Protein AF-A0A3C1DD83-F1 (afdb_monomer_lite)

Secondary structure (DSSP, 8-state):
-----------HHHHHHHHHHHHHHTGGGS-SEE--S--S--EEEEE-SS-EEEEES---TTHHHHHHHHHHHH--GGGS-SSSPPP----HHHHHHHHHT--PPPHHHHHHHHHS---HHHHHHHHHHHHHHHHHHHHHHHHHHHHSGGGGGHHHHHHHTT--S-HHHHHHS-GGG--HHHHHHHHHHHHHHHHHSS--HHHHHHHTSHHHHHHHHHHHH-

pLDDT: mean 86.24, std 13.56, range [36.47, 97.69]

Foldseek 3Di:
DDPPPCPDDDDPVLVVVLLVVCVVVPVLLDAQEQEDPDPPDDKDWDDSPPGIHIYDPFDAWQVQVNLCCCCPSVVPVVSHDPDPDTDHGDDLLSLLLSLLPQPFAELVRLVVLVVPPDDPVVNVVVVVVNVVSLVSSLSSLSSSCVSPVVLVVLQVVCVVVVHHLDLVRLLPDPLLPDASSSLSSSLVSQSVVVVVDVDDSSSVCRSNRSSVVSSNSSVVND

Radius of gyration: 20.43 Å; chains: 1; bounding box: 53×37×59 Å

Sequence (222 aa):
MEQGENQGILDKTQVDALMAFLRDLGTDDWFTYYDSPVLDGEQWSLFDGHGSHGGSNAYPKGFEKLLKYLADEFGCEEMRPETGETYDGPTETEGLAMLAFYNLPSAEGVGQGLEDGKTDGDHKKWLQAIRDAKRDFLHDVYAFAEAYPEYKCYGDILAQHGLELDIEEIVNQDISKADEKLVVASMIAIARSDRWCECDDFGRCVENGTFALWTKRLRELL

Structure (mmCIF, N/CA/C/O backbone):
data_AF-A0A3C1DD83-F1
#
_entry.id   AF-A0A3C1DD83-F1
#
loop_
_atom_site.group_PDB
_atom_site.id
_atom_site.type_symbol
_atom_site.label_atom_id
_atom_site.label_alt_id
_atom_site.label_comp_id
_atom_site.label_asym_id
_atom_site.label_entity_id
_atom_site.label_seq_id
_atom_site.pdbx_PDB_ins_code
_atom_site.Cartn_x
_atom_site.Cartn_y
_atom_site.Cartn_z
_atom_site.occupancy
_atom_site.B_iso_or_equiv
_atom_site.auth_seq_id
_atom_site.auth_comp_id
_atom_site.auth_asym_id
_atom_site.auth_atom_id
_atom_site.pdbx_PDB_model_num
ATOM 1 N N . MET A 1 1 ? -23.450 22.767 38.120 1.00 36.47 1 MET A N 1
ATOM 2 C CA . MET A 1 1 ? -23.555 21.352 37.722 1.00 36.47 1 MET A CA 1
A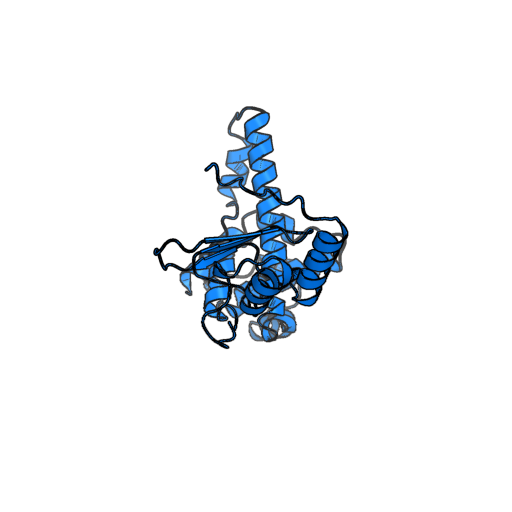TOM 3 C C . MET A 1 1 ? -22.413 21.120 36.764 1.00 36.47 1 MET A C 1
ATOM 5 O O . MET A 1 1 ? -22.535 21.441 35.593 1.00 36.47 1 MET A O 1
ATOM 9 N N . GLU A 1 2 ? -21.266 20.741 37.316 1.00 37.28 2 GLU A N 1
ATOM 10 C CA . GLU A 1 2 ? -20.095 20.343 36.540 1.00 37.28 2 GLU A CA 1
ATOM 11 C C . GLU A 1 2 ? -20.392 18.949 35.986 1.00 37.28 2 GLU A C 1
ATOM 13 O O . GLU A 1 2 ? -20.631 18.014 36.750 1.00 37.28 2 GLU A O 1
ATOM 18 N N . GLN A 1 3 ? -20.483 18.836 34.662 1.00 40.19 3 GLN A N 1
ATOM 19 C CA . GLN A 1 3 ? -20.426 17.544 33.993 1.00 40.19 3 GLN A CA 1
ATOM 20 C C . GLN A 1 3 ? -18.973 17.091 34.092 1.00 40.19 3 GLN A C 1
ATOM 22 O O . GLN A 1 3 ? -18.098 17.651 33.440 1.00 40.19 3 GLN A O 1
ATOM 27 N N . GLY A 1 4 ? -18.714 16.149 34.997 1.00 37.31 4 GLY A N 1
ATOM 28 C CA . GLY A 1 4 ? -17.434 15.466 35.053 1.00 37.31 4 GLY A CA 1
ATOM 29 C C . GLY A 1 4 ? -17.268 14.659 33.775 1.00 37.31 4 GLY A C 1
ATOM 30 O O . GLY A 1 4 ? -18.010 13.704 33.552 1.00 37.31 4 GLY A O 1
ATOM 31 N N . GLU A 1 5 ? -16.317 15.063 32.939 1.00 44.31 5 GLU A N 1
ATOM 32 C CA . GLU A 1 5 ? -15.768 14.214 31.891 1.00 44.31 5 GLU A CA 1
ATOM 33 C C . GLU A 1 5 ? -15.199 12.970 32.569 1.00 44.31 5 GLU A C 1
ATOM 35 O O . GLU A 1 5 ? -14.172 13.000 33.248 1.00 44.31 5 GLU A O 1
ATOM 40 N N . ASN A 1 6 ? -15.934 11.871 32.451 1.00 43.22 6 ASN A N 1
ATOM 41 C CA . ASN A 1 6 ? -15.501 10.574 32.921 1.00 43.22 6 ASN A CA 1
ATOM 42 C C . ASN A 1 6 ? -14.441 10.080 31.925 1.00 43.22 6 ASN A C 1
ATOM 44 O O . ASN A 1 6 ? -14.761 9.354 30.988 1.00 43.22 6 ASN A O 1
ATOM 48 N N . GLN A 1 7 ? -13.190 10.527 32.077 1.00 51.22 7 GLN A N 1
ATOM 49 C CA . GLN A 1 7 ? -12.044 9.923 31.394 1.00 51.22 7 GLN A CA 1
ATOM 50 C C . GLN A 1 7 ? -11.856 8.511 31.961 1.00 51.22 7 GLN A C 1
ATOM 52 O O . GLN A 1 7 ? -11.085 8.281 32.894 1.00 51.22 7 GLN A O 1
ATOM 57 N N . GLY A 1 8 ? -12.654 7.576 31.447 1.00 57.78 8 GLY A N 1
ATOM 58 C CA . GLY A 1 8 ? -12.589 6.167 31.787 1.00 57.78 8 GLY A CA 1
ATOM 59 C C . GLY A 1 8 ? -11.244 5.612 31.347 1.00 57.78 8 GLY A C 1
ATOM 60 O O . GLY A 1 8 ? -10.953 5.531 30.158 1.00 57.78 8 GLY A O 1
ATOM 61 N N . ILE A 1 9 ? -10.407 5.246 32.313 1.00 66.69 9 ILE A N 1
ATOM 62 C CA . ILE A 1 9 ? -9.214 4.448 32.050 1.00 66.69 9 ILE A CA 1
ATOM 63 C C . ILE A 1 9 ? -9.716 3.090 31.555 1.00 66.69 9 ILE A C 1
ATOM 65 O O . ILE A 1 9 ? -10.345 2.365 32.326 1.00 66.69 9 ILE A O 1
ATOM 69 N N . LEU A 1 10 ? -9.466 2.770 30.282 1.00 74.06 10 LEU A N 1
ATOM 70 C CA . LEU A 1 10 ? -9.750 1.445 29.733 1.00 74.06 10 LEU A CA 1
ATOM 71 C C . LEU A 1 10 ? -9.012 0.396 30.556 1.00 74.06 10 LEU A C 1
ATOM 73 O O . LEU A 1 10 ? -7.809 0.527 30.810 1.00 74.06 10 LEU A O 1
ATOM 77 N N . ASP A 1 11 ? -9.727 -0.638 30.989 1.00 83.88 11 ASP A N 1
ATOM 78 C CA . ASP A 1 11 ? -9.066 -1.739 31.669 1.00 83.88 11 ASP A CA 1
ATOM 79 C C . ASP A 1 11 ? -8.266 -2.585 30.664 1.00 83.88 11 ASP A C 1
ATOM 81 O O . ASP A 1 11 ? -8.520 -2.594 29.456 1.00 83.88 11 ASP A O 1
ATOM 85 N N . LYS A 1 12 ? -7.252 -3.298 31.164 1.00 87.69 12 LYS A N 1
ATOM 86 C CA . LYS A 1 12 ? -6.367 -4.108 30.319 1.00 87.69 12 LYS A CA 1
ATOM 87 C C . LYS A 1 12 ? -7.137 -5.141 29.483 1.00 87.69 12 LYS A C 1
ATOM 89 O O . LYS A 1 12 ? -6.745 -5.415 28.356 1.00 87.69 12 LYS A O 1
ATOM 94 N N . THR A 1 13 ? -8.220 -5.696 30.018 1.00 91.06 13 THR A N 1
ATOM 95 C CA . THR A 1 13 ? -9.031 -6.710 29.334 1.00 91.06 13 THR A CA 1
ATOM 96 C C . THR A 1 13 ? -9.724 -6.113 28.116 1.00 91.06 13 THR A C 1
ATOM 98 O O . THR A 1 13 ? -9.749 -6.745 27.065 1.00 91.06 13 THR A O 1
ATOM 101 N N . GLN A 1 14 ? -10.243 -4.888 28.233 1.00 89.25 14 GLN A N 1
ATOM 102 C CA . GLN A 1 14 ? -10.866 -4.170 27.118 1.00 89.25 14 GLN A CA 1
ATOM 103 C C . GLN A 1 14 ? -9.852 -3.837 26.019 1.00 89.25 14 GLN A C 1
ATOM 105 O O . GLN A 1 14 ? -10.147 -4.014 24.840 1.00 89.25 14 GLN A O 1
ATOM 110 N N . VAL A 1 15 ? -8.640 -3.414 26.392 1.00 90.06 15 VAL A N 1
ATOM 111 C CA . VAL A 1 15 ? -7.559 -3.168 25.422 1.00 90.06 15 VAL A CA 1
ATOM 112 C C . VAL A 1 15 ? -7.140 -4.466 24.729 1.00 90.06 15 VAL A C 1
ATOM 114 O O . VAL A 1 15 ? -7.033 -4.496 23.506 1.00 90.06 15 VAL A O 1
ATOM 117 N N . ASP A 1 16 ? -6.954 -5.554 25.479 1.00 93.12 16 ASP A N 1
ATOM 118 C CA . ASP A 1 16 ? -6.587 -6.859 24.918 1.00 93.12 16 ASP A CA 1
ATOM 119 C C . ASP A 1 16 ? -7.678 -7.387 23.961 1.00 93.12 16 ASP A C 1
ATOM 121 O O . ASP A 1 16 ? -7.357 -7.962 22.916 1.00 93.12 16 ASP A O 1
ATOM 125 N N . ALA A 1 17 ? -8.957 -7.156 24.282 1.00 95.19 17 ALA A N 1
ATOM 126 C CA . ALA A 1 17 ? -10.095 -7.510 23.434 1.00 95.19 17 ALA A CA 1
ATOM 127 C C . ALA A 1 17 ? -10.139 -6.684 22.140 1.00 95.19 17 ALA A C 1
ATOM 129 O O . ALA A 1 17 ? -10.301 -7.266 21.068 1.00 95.19 17 ALA A O 1
ATOM 130 N N . LEU A 1 18 ? -9.913 -5.367 22.217 1.00 94.75 18 LEU A N 1
ATOM 131 C CA . LEU A 1 18 ? -9.802 -4.511 21.034 1.00 94.75 18 LEU A CA 1
ATOM 132 C C . LEU A 1 18 ? -8.653 -4.970 20.135 1.00 94.75 18 LEU A C 1
ATOM 134 O O . LEU A 1 18 ? -8.853 -5.169 18.944 1.00 94.75 18 LEU A O 1
ATOM 138 N N . MET A 1 19 ? -7.469 -5.217 20.696 1.00 95.00 19 MET A N 1
ATOM 139 C CA . MET A 1 19 ? -6.318 -5.673 19.910 1.00 95.00 19 MET A CA 1
ATOM 140 C C . MET A 1 19 ? -6.554 -7.050 19.275 1.00 95.00 19 MET A C 1
ATOM 142 O O . MET A 1 19 ? -6.056 -7.322 18.187 1.00 95.00 19 MET A O 1
ATOM 146 N N . ALA A 1 20 ? -7.307 -7.939 19.930 1.00 95.50 20 ALA A N 1
ATOM 147 C CA . ALA A 1 20 ? -7.734 -9.198 19.319 1.00 95.50 20 ALA A CA 1
ATOM 148 C C . ALA A 1 20 ? -8.713 -8.972 18.164 1.00 95.50 20 ALA A C 1
ATOM 150 O O . ALA A 1 20 ? -8.533 -9.560 17.102 1.00 95.50 20 ALA A O 1
ATOM 151 N N . PHE A 1 21 ? -9.683 -8.079 18.348 1.00 96.75 21 PHE A N 1
ATOM 152 C CA . PHE A 1 21 ? -10.628 -7.710 17.303 1.00 96.75 21 PHE A CA 1
ATOM 153 C C . PHE A 1 21 ? -9.930 -7.107 16.073 1.00 96.75 21 PHE A C 1
ATOM 155 O O . PHE A 1 21 ? -10.254 -7.492 14.955 1.00 96.75 21 PHE A O 1
ATOM 162 N N . LEU A 1 22 ? -8.949 -6.216 16.259 1.00 95.75 22 LEU A N 1
ATOM 163 C CA . LEU A 1 22 ? -8.183 -5.619 15.154 1.00 95.75 22 LEU A CA 1
ATOM 164 C C . LEU A 1 22 ? -7.408 -6.678 14.354 1.00 95.75 22 LEU A C 1
ATOM 166 O O . LEU A 1 22 ? -7.482 -6.699 13.127 1.00 95.75 22 LEU A O 1
ATOM 170 N N . ARG A 1 23 ? -6.761 -7.629 15.040 1.00 94.44 23 ARG A N 1
ATOM 171 C CA . ARG A 1 23 ? -6.105 -8.766 14.373 1.00 94.44 23 ARG A CA 1
ATOM 172 C C . ARG A 1 23 ? -7.090 -9.628 13.586 1.00 94.44 23 ARG A C 1
ATOM 174 O O . ARG A 1 23 ? -6.808 -9.979 12.447 1.00 94.44 23 ARG A O 1
ATOM 181 N N . ASP A 1 24 ? -8.249 -9.941 14.162 1.00 95.12 24 ASP A N 1
ATOM 182 C CA . ASP A 1 24 ? -9.287 -10.733 13.486 1.00 95.12 24 ASP A CA 1
ATOM 183 C C . ASP A 1 24 ? -9.920 -9.978 12.302 1.00 95.12 24 ASP A C 1
ATOM 185 O O . ASP A 1 24 ? -10.405 -10.598 11.351 1.00 95.12 24 ASP A O 1
ATOM 189 N N . LEU A 1 25 ? -9.907 -8.642 12.344 1.00 94.12 25 LEU A N 1
ATOM 190 C CA . LEU A 1 25 ? -10.324 -7.774 11.244 1.00 94.12 25 LEU A CA 1
ATOM 191 C C . LEU A 1 25 ? -9.284 -7.717 10.111 1.00 94.12 25 LEU A C 1
ATOM 193 O O . LEU A 1 25 ? -9.642 -7.345 8.994 1.00 94.12 25 LEU A O 1
ATOM 197 N N . GLY A 1 26 ? -8.037 -8.114 10.380 1.00 93.31 26 GLY A N 1
ATOM 198 C CA . GLY A 1 26 ? -6.938 -8.095 9.417 1.00 93.31 26 GLY A CA 1
ATOM 199 C C . GLY A 1 26 ? -6.336 -6.705 9.216 1.00 93.31 26 GLY A C 1
ATOM 200 O O . GLY A 1 26 ? -6.028 -6.346 8.083 1.00 93.31 26 GLY A O 1
ATOM 201 N N . THR A 1 27 ? -6.187 -5.906 10.282 1.00 92.94 27 THR A N 1
ATOM 202 C CA . THR A 1 27 ? -5.549 -4.576 10.183 1.00 92.94 27 THR A CA 1
ATOM 203 C C . THR A 1 27 ? -4.103 -4.634 9.697 1.00 92.94 27 THR A C 1
ATOM 205 O O . THR A 1 27 ? -3.661 -3.712 9.021 1.00 92.94 27 THR A O 1
ATOM 208 N N . ASP A 1 28 ? -3.411 -5.754 9.927 1.00 89.69 28 ASP A N 1
ATOM 209 C CA . ASP A 1 28 ? -2.069 -6.005 9.390 1.00 89.69 28 ASP A CA 1
ATOM 210 C C . ASP A 1 28 ? -2.023 -5.950 7.846 1.00 89.69 28 ASP A C 1
ATOM 212 O O . ASP A 1 28 ? -0.973 -5.675 7.277 1.00 89.69 28 ASP A O 1
ATOM 216 N N . ASP A 1 29 ? -3.144 -6.178 7.154 1.00 91.69 29 ASP A N 1
ATOM 217 C CA . ASP A 1 29 ? -3.228 -6.104 5.688 1.00 91.69 29 ASP A CA 1
ATOM 218 C C . ASP A 1 29 ? -3.745 -4.738 5.197 1.00 91.69 29 ASP A C 1
ATOM 220 O O . ASP A 1 29 ? -4.011 -4.552 4.007 1.00 91.69 29 ASP A O 1
ATOM 224 N N . TRP A 1 30 ? -3.934 -3.765 6.092 1.00 94.81 30 TRP A N 1
ATOM 225 C CA . TRP A 1 30 ? -4.334 -2.414 5.712 1.00 94.81 30 TRP A CA 1
ATOM 226 C C . TRP A 1 30 ? -3.129 -1.607 5.236 1.00 94.81 30 TRP A C 1
ATOM 228 O O . TRP A 1 30 ? -2.047 -1.691 5.816 1.00 94.81 30 TRP A O 1
ATOM 238 N N . PHE A 1 31 ? -3.349 -0.739 4.244 1.00 93.81 31 PHE A N 1
ATOM 239 C CA . PHE A 1 31 ? -2.397 0.318 3.916 1.00 93.81 31 PHE A CA 1
ATOM 240 C C . PHE A 1 31 ? -2.095 1.193 5.139 1.00 93.81 31 PHE A C 1
ATOM 242 O O . PHE A 1 31 ? -2.931 1.393 6.028 1.00 93.81 31 PHE A O 1
ATOM 249 N N . THR A 1 32 ? -0.897 1.755 5.159 1.00 93.06 32 THR A N 1
ATOM 250 C CA . THR A 1 32 ? -0.450 2.715 6.167 1.00 93.06 32 THR A CA 1
ATOM 251 C C . THR A 1 32 ? -1.234 4.022 6.037 1.00 93.06 32 THR A C 1
ATOM 253 O O . THR A 1 32 ? -1.638 4.616 7.039 1.00 93.06 32 THR A O 1
ATOM 256 N N . TYR A 1 33 ? -1.500 4.466 4.802 1.00 90.00 33 TYR A N 1
ATOM 257 C CA . TYR A 1 33 ? -2.267 5.682 4.542 1.00 90.00 33 TYR A CA 1
ATOM 258 C C . TYR A 1 33 ? -3.265 5.528 3.390 1.00 90.00 33 TYR A C 1
ATOM 260 O O . TYR A 1 33 ? -2.898 5.153 2.279 1.00 90.00 33 TYR A O 1
ATOM 268 N N . TYR A 1 34 ? -4.521 5.878 3.661 1.00 88.75 34 TYR A N 1
ATOM 269 C CA . TYR A 1 34 ? -5.627 5.900 2.710 1.00 88.75 34 TYR A CA 1
ATOM 270 C C . TYR A 1 34 ? -5.943 7.349 2.319 1.00 88.75 34 TYR A C 1
ATOM 272 O O . TYR A 1 34 ? -6.613 8.067 3.063 1.00 88.75 34 TYR A O 1
ATOM 280 N N . ASP A 1 35 ? -5.461 7.791 1.159 1.00 79.81 35 ASP A N 1
ATOM 281 C CA . ASP A 1 35 ? -5.736 9.139 0.650 1.00 79.81 35 ASP A CA 1
ATOM 282 C C . ASP A 1 35 ? -6.934 9.152 -0.309 1.00 79.81 35 ASP A C 1
ATOM 284 O O . ASP A 1 35 ? -7.069 8.269 -1.158 1.00 79.81 35 ASP A O 1
ATOM 288 N N . SER A 1 36 ? -7.775 10.181 -0.207 1.00 76.31 36 SER A N 1
ATOM 289 C CA . SER A 1 36 ? -8.854 10.475 -1.152 1.00 76.31 36 SER A CA 1
ATOM 290 C C . SER A 1 36 ? -8.892 11.981 -1.414 1.00 76.31 36 SER A C 1
ATOM 292 O O . SER A 1 36 ? -8.823 12.771 -0.470 1.00 76.31 36 SER A O 1
ATOM 294 N N . PRO A 1 37 ? -9.060 12.428 -2.675 1.00 68.25 37 PRO A N 1
ATOM 295 C CA . PRO A 1 37 ? -9.050 13.849 -3.029 1.00 68.25 37 PRO A CA 1
ATOM 296 C C . PRO A 1 37 ? -10.260 14.637 -2.490 1.00 68.25 37 PRO A C 1
ATOM 298 O O . PRO A 1 37 ? -10.387 15.834 -2.762 1.00 68.25 37 PRO A O 1
ATOM 301 N N . VAL A 1 38 ? -11.175 13.992 -1.764 1.00 71.38 38 VAL A N 1
ATOM 302 C CA . VAL A 1 38 ? -12.336 14.637 -1.146 1.00 71.38 38 VAL A CA 1
ATOM 303 C C . VAL A 1 38 ? -11.877 15.441 0.077 1.00 71.38 38 VAL A C 1
ATOM 305 O O . VAL A 1 38 ? -11.323 14.899 1.027 1.00 71.38 38 VAL A O 1
ATOM 308 N N . LEU A 1 39 ? -12.105 16.758 0.046 1.00 62.28 39 LEU A N 1
ATOM 309 C CA . LEU A 1 39 ? -11.659 17.722 1.063 1.00 62.28 39 LEU A CA 1
ATOM 310 C C . LEU A 1 39 ? -12.811 18.182 1.974 1.00 62.28 39 LEU A C 1
ATOM 312 O O . LEU A 1 39 ? -13.063 19.382 2.092 1.00 62.28 39 LEU A O 1
ATOM 316 N N . ASP A 1 40 ? -13.543 17.256 2.590 1.00 68.00 40 ASP A N 1
ATOM 317 C CA . ASP A 1 40 ? -14.580 17.595 3.586 1.00 68.00 40 ASP A CA 1
ATOM 318 C C . ASP A 1 40 ? -14.096 17.471 5.047 1.00 68.00 40 ASP A C 1
ATOM 320 O O . ASP A 1 40 ? -14.733 18.015 5.949 1.00 68.00 40 ASP A O 1
ATOM 324 N N . GLY A 1 41 ? -12.916 16.876 5.263 1.00 62.88 41 GLY A N 1
ATOM 325 C CA . GLY A 1 41 ? -12.217 16.856 6.545 1.00 62.88 41 GLY A CA 1
ATOM 326 C C . GLY A 1 41 ? -12.439 15.614 7.410 1.00 62.88 41 GLY A C 1
ATOM 327 O O . GLY A 1 41 ? -11.963 15.631 8.548 1.00 62.88 41 GLY A O 1
ATOM 328 N N . GLU A 1 42 ? -13.103 14.554 6.931 1.00 69.81 42 GLU A N 1
ATOM 329 C CA . GLU A 1 42 ? -13.171 13.303 7.697 1.00 69.81 42 GLU A CA 1
ATOM 330 C C . GLU A 1 42 ? -11.812 12.591 7.686 1.00 69.81 42 GLU A C 1
ATOM 332 O O . GLU A 1 42 ? -11.321 12.118 6.659 1.00 69.81 42 GLU A O 1
ATOM 337 N N . GLN A 1 43 ? -11.177 12.560 8.858 1.00 86.00 43 GLN A N 1
ATOM 338 C CA . GLN A 1 43 ? -9.862 11.970 9.064 1.00 86.00 43 GLN A CA 1
ATOM 339 C C . GLN A 1 43 ? -9.921 10.933 10.171 1.00 86.00 43 GLN A C 1
ATOM 341 O O . GLN A 1 43 ? -10.533 11.152 11.218 1.00 86.00 43 GLN A O 1
ATOM 346 N N . TRP A 1 44 ? -9.218 9.827 9.964 1.00 90.81 44 TRP A N 1
ATOM 347 C CA . TRP A 1 44 ? -9.081 8.781 10.964 1.00 90.81 44 TRP A CA 1
ATOM 348 C C . TRP A 1 44 ? -7.618 8.382 11.125 1.00 90.81 44 TRP A C 1
ATOM 350 O O . TRP A 1 44 ? -6.804 8.490 10.207 1.00 90.81 44 TRP A O 1
ATOM 360 N N . SER A 1 45 ? -7.284 7.927 12.328 1.00 92.44 45 SER A N 1
ATOM 361 C CA . SER A 1 45 ? -6.027 7.241 12.596 1.00 92.44 45 SER A CA 1
ATOM 362 C C . SER A 1 45 ? -6.255 6.130 13.609 1.00 92.44 45 SER A C 1
ATOM 364 O O . SER A 1 45 ? -7.087 6.254 14.509 1.00 92.44 45 SER A O 1
ATOM 366 N N . LEU A 1 46 ? -5.532 5.032 13.438 1.00 94.06 46 LEU A N 1
ATOM 367 C CA . LEU A 1 46 ? -5.609 3.843 14.269 1.00 94.06 46 LEU A CA 1
ATOM 368 C C . LEU A 1 46 ? -4.200 3.305 14.490 1.00 94.06 46 LEU A C 1
ATOM 370 O O . LEU A 1 46 ? -3.434 3.179 13.542 1.00 94.06 46 LEU A O 1
ATOM 374 N N . PHE A 1 47 ? -3.876 2.950 15.729 1.00 92.12 47 PHE A N 1
ATOM 375 C CA . PHE A 1 47 ? -2.691 2.157 16.040 1.00 92.12 47 PHE A CA 1
ATOM 376 C C . PHE A 1 47 ? -3.143 0.784 16.527 1.00 92.12 47 PHE A C 1
ATOM 378 O O . PHE A 1 47 ? -3.866 0.698 17.522 1.00 92.12 47 PHE A O 1
ATOM 385 N N . ASP A 1 48 ? -2.728 -0.276 15.841 1.00 89.75 48 ASP A N 1
ATOM 386 C CA . ASP A 1 48 ? -3.192 -1.647 16.098 1.00 89.75 48 ASP A CA 1
ATOM 387 C C . ASP A 1 48 ? -2.228 -2.482 16.959 1.00 89.75 48 ASP A C 1
ATOM 389 O O . ASP A 1 48 ? -2.447 -3.668 17.206 1.00 89.75 48 ASP A O 1
ATOM 393 N N . GLY A 1 49 ? -1.159 -1.852 17.453 1.00 87.12 49 GLY A N 1
ATOM 394 C CA . GLY A 1 49 ? -0.094 -2.506 18.214 1.00 87.12 49 GLY A CA 1
ATOM 395 C C . GLY A 1 49 ? 1.149 -2.824 17.384 1.00 87.12 49 GLY A C 1
ATOM 396 O O . GLY A 1 49 ? 2.232 -2.949 17.967 1.00 87.12 49 GLY A O 1
ATOM 397 N N . HIS A 1 50 ? 1.023 -2.899 16.059 1.00 85.44 50 HIS A N 1
ATOM 398 C CA . HIS A 1 50 ? 2.114 -3.180 15.127 1.00 85.44 50 HIS A CA 1
ATOM 399 C C . HIS A 1 50 ? 2.431 -1.972 14.246 1.00 85.44 50 HIS A C 1
ATOM 401 O O . HIS A 1 50 ? 3.604 -1.612 14.105 1.00 85.44 50 HIS A O 1
ATOM 407 N N . GLY A 1 51 ? 1.398 -1.324 13.715 1.00 85.81 51 GLY A N 1
ATOM 408 C CA . GLY A 1 51 ? 1.493 -0.204 12.793 1.00 85.81 51 GLY A CA 1
ATOM 409 C C . GLY A 1 51 ? 0.499 0.907 13.108 1.00 85.81 51 GLY A C 1
ATOM 410 O O . GLY A 1 51 ? -0.439 0.756 13.894 1.00 85.81 51 GLY A O 1
ATOM 411 N N . SER A 1 52 ? 0.749 2.061 12.497 1.00 91.50 52 SER A N 1
ATOM 412 C CA . SER A 1 52 ? -0.210 3.158 12.456 1.00 91.50 52 SER A CA 1
ATOM 413 C C . SER A 1 52 ? -0.848 3.184 11.080 1.00 91.50 52 SER A C 1
ATOM 415 O O . SER A 1 52 ? -0.143 3.221 10.077 1.00 91.50 52 SER A O 1
ATOM 417 N N . HIS A 1 53 ? -2.168 3.241 11.056 1.00 93.62 53 HIS A N 1
ATOM 418 C CA . HIS A 1 53 ? -2.970 3.424 9.861 1.00 93.62 53 HIS A CA 1
ATOM 419 C C . HIS A 1 53 ? -3.692 4.756 9.960 1.00 93.62 53 HIS A C 1
ATOM 421 O O . HIS A 1 53 ? -4.027 5.222 11.054 1.00 93.62 53 HIS A O 1
ATOM 427 N N . GLY A 1 54 ? -3.973 5.368 8.825 1.00 92.00 54 GLY A N 1
ATOM 428 C CA . GLY A 1 54 ? -4.847 6.522 8.795 1.00 92.00 54 GLY A CA 1
ATOM 429 C C . GLY A 1 54 ? -5.363 6.798 7.408 1.00 92.00 54 GLY A C 1
ATOM 430 O O . GLY A 1 54 ? -4.941 6.181 6.433 1.00 92.00 54 GLY A O 1
ATOM 431 N N . GLY A 1 55 ? -6.271 7.751 7.320 1.00 89.50 55 GLY A N 1
ATOM 432 C CA . GLY A 1 55 ? -6.804 8.147 6.037 1.00 89.50 55 GLY A CA 1
ATOM 433 C C . GLY A 1 55 ? -7.634 9.407 6.095 1.00 89.50 55 GLY A C 1
ATOM 434 O O . GLY A 1 55 ? -7.945 9.932 7.167 1.00 89.50 55 GLY A O 1
ATOM 435 N N . SER A 1 56 ? -7.963 9.883 4.904 1.00 86.25 56 SER A N 1
ATOM 436 C CA . SER A 1 56 ? -8.827 11.029 4.659 1.00 86.25 56 SER A CA 1
ATOM 437 C C . SER A 1 56 ? -9.880 10.594 3.652 1.00 86.25 56 SER A C 1
ATOM 439 O O . SER A 1 56 ? -9.533 10.384 2.496 1.00 86.25 56 SER A O 1
ATOM 441 N N . ASN A 1 57 ? -11.135 10.409 4.073 1.00 81.88 57 ASN A N 1
ATOM 442 C CA . ASN A 1 57 ? -12.257 9.976 3.213 1.00 81.88 57 ASN A CA 1
ATOM 443 C C . ASN A 1 57 ? -12.078 8.670 2.426 1.00 81.88 57 ASN A C 1
ATOM 445 O O . ASN A 1 57 ? -12.849 8.370 1.514 1.00 81.88 57 ASN A O 1
ATOM 449 N N . ALA A 1 58 ? -11.060 7.893 2.764 1.00 87.69 58 ALA A N 1
ATOM 450 C CA . ALA A 1 58 ? -10.862 6.548 2.276 1.00 87.69 58 ALA A CA 1
ATOM 451 C C . ALA A 1 58 ? -10.603 5.651 3.478 1.00 87.69 58 ALA A C 1
ATOM 453 O O . ALA A 1 58 ? -9.882 6.009 4.416 1.00 87.69 58 ALA A O 1
ATOM 454 N N . TYR A 1 59 ? -11.223 4.483 3.438 1.00 90.69 59 TYR A N 1
ATOM 455 C CA . TYR A 1 59 ? -11.201 3.518 4.523 1.00 90.69 59 TYR A CA 1
ATOM 456 C C . TYR A 1 59 ? -10.661 2.182 4.007 1.00 90.69 59 TYR A C 1
ATOM 458 O O . TYR A 1 59 ? -10.593 1.953 2.798 1.00 90.69 59 TYR A O 1
ATOM 466 N N . PRO A 1 60 ? -10.232 1.285 4.894 1.00 92.62 60 PRO A N 1
ATOM 467 C CA . PRO A 1 60 ? -9.958 -0.101 4.558 1.00 92.62 60 PRO A CA 1
ATOM 468 C C . PRO A 1 60 ? -11.254 -0.893 4.404 1.00 92.62 60 PRO A C 1
ATOM 470 O O . PRO A 1 60 ? -12.298 -0.553 4.963 1.00 92.62 60 PRO A O 1
ATOM 473 N N . LYS A 1 61 ? -11.173 -2.027 3.712 1.00 91.38 61 LYS A N 1
ATOM 474 C CA . LYS A 1 61 ? -12.280 -2.981 3.661 1.00 91.38 61 LYS A CA 1
ATOM 475 C C . LYS A 1 61 ? -12.682 -3.425 5.069 1.00 91.38 61 LYS A C 1
ATOM 477 O O . LYS A 1 61 ? -11.838 -3.855 5.852 1.00 91.38 61 LYS A O 1
ATOM 482 N N . GLY A 1 62 ? -13.978 -3.394 5.372 1.00 91.62 62 GLY A N 1
ATOM 483 C CA . GLY A 1 62 ? -14.497 -3.827 6.670 1.00 91.62 62 GLY A CA 1
ATOM 484 C C . GLY A 1 62 ? -14.372 -2.797 7.797 1.00 91.62 62 GLY A C 1
ATOM 485 O O . GLY A 1 62 ? -14.638 -3.149 8.950 1.00 91.62 62 GLY A O 1
ATOM 486 N N . PHE A 1 63 ? -13.984 -1.550 7.505 1.00 93.19 63 PHE A N 1
ATOM 487 C CA . PHE A 1 63 ? -13.866 -0.479 8.502 1.00 93.19 63 PHE A CA 1
ATOM 488 C C . PHE A 1 63 ? -15.163 -0.255 9.293 1.00 93.19 63 PHE A C 1
ATOM 490 O O . PHE A 1 63 ? -15.124 0.011 10.495 1.00 93.19 63 PHE A O 1
ATOM 497 N N . GLU A 1 64 ? -16.327 -0.473 8.674 1.00 92.94 64 GLU A N 1
ATOM 498 C CA . GLU A 1 64 ? -17.631 -0.371 9.333 1.00 92.94 64 GLU A CA 1
ATOM 499 C C . GLU A 1 64 ? -17.765 -1.318 10.536 1.00 92.94 64 GLU A C 1
ATOM 501 O O . GLU A 1 64 ? -18.461 -1.014 11.508 1.00 92.94 64 GLU A O 1
ATOM 506 N N . LYS A 1 65 ? -17.071 -2.464 10.510 1.00 94.56 65 LYS A N 1
ATOM 507 C CA . LYS A 1 65 ? -17.072 -3.428 11.617 1.00 94.56 65 LYS A CA 1
ATOM 508 C C . LYS A 1 65 ? -16.321 -2.882 12.819 1.00 94.56 65 LYS A C 1
ATOM 510 O O . LYS A 1 65 ? -16.773 -3.099 13.939 1.00 94.56 65 LYS A O 1
ATOM 515 N N . LEU A 1 66 ? -15.214 -2.171 12.591 1.00 94.62 66 LEU A N 1
ATOM 516 C CA . LEU A 1 66 ? -14.482 -1.481 13.650 1.00 94.62 66 LEU A CA 1
ATOM 517 C C . LEU A 1 66 ? -15.348 -0.396 14.277 1.00 94.62 66 LEU A C 1
ATOM 519 O O . LEU A 1 66 ? -15.521 -0.386 15.491 1.00 94.62 66 LEU A O 1
ATOM 523 N N . LEU A 1 67 ? -15.954 0.459 13.456 1.00 93.62 67 LEU A N 1
ATOM 524 C CA . LEU A 1 67 ? -16.841 1.517 13.938 1.00 93.62 67 LEU A CA 1
ATOM 525 C C . LEU A 1 67 ? -18.008 0.957 14.764 1.00 93.62 67 LEU A C 1
ATOM 527 O O . LEU A 1 67 ? -18.303 1.442 15.857 1.00 93.62 67 LEU A O 1
ATOM 531 N N . LYS A 1 68 ? -18.623 -0.132 14.293 1.00 94.25 68 LYS A N 1
ATOM 532 C CA . LYS A 1 68 ? -19.660 -0.848 15.042 1.00 94.25 68 LYS A CA 1
ATOM 533 C C . LYS A 1 68 ? -19.139 -1.432 16.359 1.00 94.25 68 LYS A C 1
ATOM 535 O O . LYS A 1 68 ? -19.838 -1.329 17.362 1.00 94.25 68 LYS A O 1
ATOM 540 N N . TYR A 1 69 ? -17.956 -2.043 16.362 1.00 95.00 69 TYR A N 1
ATOM 541 C CA . TYR A 1 69 ? -17.342 -2.602 17.569 1.00 95.00 69 TYR A CA 1
ATOM 542 C C . TYR A 1 69 ? -17.061 -1.515 18.613 1.00 95.00 69 TYR A C 1
ATOM 544 O O . TYR A 1 69 ? -17.387 -1.689 19.784 1.00 95.00 69 TYR A O 1
ATOM 552 N N . LEU A 1 70 ? -16.537 -0.362 18.186 1.00 93.75 70 LEU A N 1
ATOM 553 C CA . LEU A 1 70 ? -16.318 0.795 19.058 1.00 93.75 70 LEU A CA 1
ATOM 554 C C . LEU A 1 70 ? -17.638 1.329 19.633 1.00 93.75 70 LEU A C 1
ATOM 556 O O . LEU A 1 70 ? -17.721 1.608 20.827 1.00 93.75 70 LEU A O 1
ATOM 560 N N . ALA A 1 71 ? -18.698 1.408 18.827 1.00 93.69 71 ALA A N 1
ATOM 561 C CA . ALA A 1 71 ? -20.016 1.796 19.323 1.00 93.69 71 ALA A CA 1
ATOM 562 C C . ALA A 1 71 ? -20.562 0.799 20.362 1.00 93.69 71 ALA A C 1
ATOM 564 O O . ALA A 1 71 ? -20.996 1.206 21.437 1.00 93.69 71 ALA A O 1
ATOM 565 N N . ASP A 1 72 ? -20.509 -0.503 20.067 1.00 92.75 72 ASP A N 1
ATOM 566 C CA . ASP A 1 72 ? -21.106 -1.547 20.908 1.00 92.75 72 ASP A CA 1
ATOM 567 C C . ASP A 1 72 ? -20.330 -1.780 22.221 1.00 92.75 72 ASP A C 1
ATOM 569 O O . ASP A 1 72 ? -20.946 -1.913 23.279 1.00 92.75 72 ASP A O 1
ATOM 573 N N . GLU A 1 73 ? -18.995 -1.813 22.176 1.00 93.38 73 GLU A N 1
ATOM 574 C CA . GLU A 1 73 ? -18.152 -2.186 23.327 1.00 93.38 73 GLU A CA 1
ATOM 575 C C . GLU A 1 73 ? -17.614 -0.979 24.110 1.00 93.38 73 GLU A C 1
ATOM 577 O O . GLU A 1 73 ? -17.323 -1.092 25.304 1.00 93.38 73 GLU A O 1
ATOM 582 N N . PHE A 1 74 ? -17.493 0.186 23.462 1.00 91.12 74 PHE A N 1
ATOM 583 C CA . PHE A 1 74 ? -16.940 1.407 24.065 1.00 91.12 74 PHE A CA 1
ATOM 584 C C . PHE A 1 74 ? -17.973 2.535 24.195 1.00 91.12 74 PHE A C 1
ATOM 586 O O . PHE A 1 74 ? -17.683 3.554 24.821 1.00 91.12 74 PHE A O 1
ATOM 593 N N . GLY A 1 75 ? -19.191 2.352 23.672 1.00 91.06 75 GLY A N 1
ATOM 594 C CA . GLY A 1 75 ? -20.269 3.337 23.765 1.00 91.06 75 GLY A CA 1
ATOM 595 C C . GLY A 1 75 ? -20.091 4.552 22.852 1.00 91.06 75 GLY A C 1
ATOM 596 O O . GLY A 1 75 ? -20.747 5.568 23.080 1.00 91.06 75 GLY A O 1
ATOM 597 N N . CYS A 1 76 ? -19.224 4.460 21.838 1.00 90.81 76 CYS A N 1
ATOM 598 C CA . CYS A 1 76 ? -19.005 5.493 20.818 1.00 90.81 76 CYS A CA 1
ATOM 599 C C . CYS A 1 76 ? -20.145 5.496 19.785 1.00 90.81 76 CYS A C 1
ATOM 601 O O . CYS A 1 76 ? -19.942 5.206 18.606 1.00 90.81 76 CYS A O 1
ATOM 603 N N . GLU A 1 77 ? -21.372 5.753 20.233 1.00 91.50 77 GLU A N 1
ATOM 604 C CA . GLU A 1 77 ? -22.580 5.716 19.397 1.00 91.50 77 GLU A CA 1
ATOM 605 C C . GLU A 1 77 ? -22.522 6.695 18.215 1.00 91.50 77 GLU A C 1
ATOM 607 O O . GLU A 1 77 ? -23.101 6.431 17.166 1.00 91.50 77 GLU A O 1
ATOM 612 N N . GLU A 1 78 ? -21.779 7.792 18.345 1.00 90.12 78 GLU A N 1
ATOM 613 C CA . GLU A 1 78 ? -21.507 8.753 17.275 1.00 90.12 78 GLU A CA 1
ATOM 614 C C . GLU A 1 78 ? -20.706 8.169 16.105 1.00 90.12 78 GLU A C 1
ATOM 616 O O . GLU A 1 78 ? -20.797 8.686 14.997 1.00 90.12 78 GLU A O 1
ATOM 621 N N . MET A 1 79 ? -19.942 7.097 16.335 1.00 88.19 79 MET A N 1
ATOM 622 C CA . MET A 1 79 ? -19.195 6.389 15.291 1.00 88.19 79 MET A CA 1
ATOM 623 C C . MET A 1 79 ? -20.037 5.310 14.613 1.00 88.19 79 MET A C 1
ATOM 625 O O . MET A 1 79 ? -19.588 4.710 13.640 1.00 88.19 79 MET A O 1
ATOM 629 N N . ARG A 1 80 ? -21.231 4.998 15.134 1.00 91.56 80 ARG A N 1
ATOM 630 C CA . ARG A 1 80 ? -22.034 3.885 14.631 1.00 91.56 80 ARG A CA 1
ATOM 631 C C . ARG A 1 80 ? -22.369 4.119 13.148 1.00 91.56 80 ARG A C 1
ATOM 633 O O . ARG A 1 80 ? -22.968 5.144 12.832 1.00 91.56 80 ARG A O 1
ATOM 640 N N . PRO A 1 81 ? -22.064 3.161 12.252 1.00 88.25 81 PRO A N 1
ATOM 641 C CA . PRO A 1 81 ? -22.412 3.289 10.841 1.00 88.25 81 PRO A CA 1
ATOM 642 C C . PRO A 1 81 ? -23.916 3.524 10.654 1.00 88.25 81 PRO A C 1
ATOM 644 O O . PRO A 1 81 ? -24.735 2.817 11.251 1.00 88.25 81 PRO A O 1
ATOM 647 N N . GLU A 1 82 ? -24.282 4.505 9.823 1.00 80.75 82 GLU A N 1
ATOM 648 C CA . GLU A 1 82 ? -25.681 4.914 9.628 1.00 80.75 82 GLU A CA 1
ATOM 649 C C . GLU A 1 82 ? -26.535 3.831 8.939 1.00 80.75 82 GLU A C 1
ATOM 651 O O . GLU A 1 82 ? -27.762 3.828 9.074 1.00 80.75 82 GLU A O 1
ATOM 656 N N . THR A 1 83 ? -25.921 2.868 8.240 1.00 68.81 83 THR A N 1
ATOM 657 C CA . THR A 1 83 ? -26.616 1.755 7.573 1.00 68.81 83 THR A CA 1
ATOM 658 C C . THR A 1 83 ? -25.758 0.480 7.520 1.00 68.81 83 THR A C 1
ATOM 660 O O . THR A 1 83 ? -24.568 0.496 7.817 1.00 68.81 83 THR A O 1
ATOM 663 N N . GLY A 1 84 ? -26.362 -0.656 7.136 1.00 64.19 84 GLY A N 1
ATOM 664 C CA . GLY A 1 84 ? -25.668 -1.935 6.901 1.00 64.19 84 GLY A CA 1
ATOM 665 C C . GLY A 1 84 ? -24.826 -1.975 5.618 1.00 64.19 84 GLY A C 1
ATOM 666 O O . GLY A 1 84 ? -24.679 -3.046 5.029 1.00 64.19 84 GLY A O 1
ATOM 667 N N . GLU A 1 85 ? -24.353 -0.819 5.156 1.00 66.25 85 GLU A N 1
ATOM 668 C CA . GLU A 1 85 ? -23.427 -0.695 4.038 1.00 66.25 85 GLU A CA 1
ATOM 669 C C . GLU A 1 85 ? -22.065 -1.257 4.442 1.00 66.25 85 GLU A C 1
ATOM 671 O O . GLU A 1 85 ? -21.496 -0.912 5.476 1.00 66.25 85 GLU A O 1
ATOM 676 N N . THR A 1 86 ? -21.567 -2.181 3.631 1.00 79.25 86 THR A N 1
ATOM 677 C CA . THR A 1 86 ? -20.221 -2.725 3.767 1.00 79.25 86 THR A CA 1
ATOM 678 C C . THR A 1 86 ? -19.269 -1.850 2.981 1.00 79.25 86 THR A C 1
ATOM 680 O O . THR A 1 86 ? -19.520 -1.583 1.805 1.00 79.25 86 THR A O 1
ATOM 683 N N . TYR A 1 87 ? -18.167 -1.438 3.598 1.00 84.38 87 TYR A N 1
ATOM 684 C CA . TYR A 1 87 ? -17.128 -0.733 2.872 1.00 84.38 87 TYR A CA 1
ATOM 685 C C . TYR A 1 87 ? -16.203 -1.757 2.203 1.00 84.38 87 TYR A C 1
ATOM 687 O O . TYR A 1 87 ? -15.540 -2.554 2.876 1.00 84.38 87 TYR A O 1
ATOM 695 N N . ASP A 1 88 ? -16.169 -1.755 0.870 1.00 86.00 88 ASP A N 1
ATOM 696 C CA . ASP A 1 88 ? -15.470 -2.778 0.080 1.00 86.00 88 ASP A CA 1
ATOM 697 C C . ASP A 1 88 ? -13.946 -2.601 0.022 1.00 86.00 88 ASP A C 1
ATOM 699 O O . ASP A 1 88 ? -13.244 -3.508 -0.434 1.00 86.00 88 ASP A O 1
ATOM 703 N N . GLY A 1 89 ? -13.418 -1.497 0.551 1.00 87.81 89 GLY A N 1
ATOM 704 C CA . GLY A 1 89 ? -12.016 -1.135 0.373 1.00 87.81 89 GLY A CA 1
ATOM 705 C C . GLY A 1 89 ? -11.823 -0.185 -0.811 1.00 87.81 89 GLY A C 1
ATOM 706 O O . GLY A 1 89 ? -12.765 0.059 -1.568 1.00 87.81 89 GLY A O 1
ATOM 707 N N . PRO A 1 90 ? -10.601 0.339 -0.993 1.00 90.88 90 PRO A N 1
ATOM 708 C CA . PRO A 1 90 ? -10.230 0.998 -2.236 1.00 90.88 90 PRO A CA 1
ATOM 709 C C . PRO A 1 90 ? -10.343 0.032 -3.425 1.00 90.88 90 PRO A C 1
ATOM 711 O O . PRO A 1 90 ? -10.079 -1.172 -3.324 1.00 90.88 90 PRO A O 1
ATOM 714 N N . THR A 1 91 ? -10.702 0.566 -4.584 1.00 92.88 91 THR A N 1
ATOM 715 C CA . THR A 1 91 ? -10.570 -0.109 -5.881 1.00 92.88 91 THR A CA 1
ATOM 716 C C . THR A 1 91 ? -9.098 -0.331 -6.234 1.00 92.88 91 THR A C 1
ATOM 718 O O . THR A 1 91 ? -8.222 0.343 -5.700 1.00 92.88 91 THR A O 1
ATOM 721 N N . GLU A 1 92 ? -8.805 -1.242 -7.169 1.00 94.31 92 GLU A N 1
ATOM 722 C CA . GLU A 1 92 ? -7.432 -1.490 -7.651 1.00 94.31 92 GLU A CA 1
ATOM 723 C C . GLU A 1 92 ? -6.726 -0.192 -8.066 1.00 94.31 92 GLU A C 1
ATOM 725 O O . GLU A 1 92 ? -5.600 0.059 -7.651 1.00 94.31 92 GLU A O 1
ATOM 730 N N . THR A 1 93 ? -7.415 0.681 -8.806 1.00 93.50 93 THR A N 1
ATOM 731 C CA . THR A 1 93 ? -6.892 1.988 -9.224 1.00 93.50 93 THR A CA 1
ATOM 732 C C . THR A 1 93 ? -6.569 2.903 -8.039 1.00 93.50 93 THR A C 1
ATOM 734 O O . THR A 1 93 ? -5.544 3.581 -8.054 1.00 93.50 93 THR A O 1
ATOM 737 N N . GLU A 1 94 ? -7.397 2.914 -6.993 1.00 92.38 94 GLU A N 1
ATOM 738 C CA . GLU A 1 94 ? -7.125 3.685 -5.771 1.00 92.38 94 GLU A CA 1
ATOM 739 C C . GLU A 1 94 ? -5.958 3.086 -4.975 1.00 92.38 94 GLU A C 1
ATOM 741 O O . GLU A 1 94 ? -5.098 3.829 -4.508 1.00 92.38 94 GLU A O 1
ATOM 746 N N . GLY A 1 95 ? -5.851 1.756 -4.891 1.00 93.94 95 GLY A N 1
ATOM 747 C CA . GLY A 1 95 ? -4.687 1.083 -4.305 1.00 93.94 95 GLY A CA 1
ATOM 748 C C . GLY A 1 95 ? -3.392 1.377 -5.074 1.00 93.94 95 GLY A C 1
ATOM 749 O O . GLY A 1 95 ? -2.350 1.635 -4.470 1.00 93.94 95 GLY A O 1
ATOM 750 N N . LEU A 1 96 ? -3.453 1.419 -6.410 1.00 95.44 96 LEU A N 1
ATOM 751 C CA . LEU A 1 96 ? -2.332 1.833 -7.258 1.00 95.44 96 LEU A CA 1
ATOM 752 C C . LEU A 1 96 ? -1.946 3.287 -6.978 1.00 95.44 96 LEU A C 1
ATOM 754 O O . LEU A 1 96 ? -0.757 3.593 -6.893 1.00 95.44 96 LEU A O 1
ATOM 758 N N . ALA A 1 97 ? -2.928 4.174 -6.790 1.00 93.44 97 ALA A N 1
ATOM 759 C CA . ALA A 1 97 ? -2.678 5.563 -6.424 1.00 93.44 97 ALA A CA 1
ATOM 760 C C . ALA A 1 97 ? -1.966 5.671 -5.066 1.00 93.44 97 ALA A C 1
ATOM 762 O O . ALA A 1 97 ? -0.976 6.399 -4.964 1.00 93.44 97 ALA A O 1
ATOM 763 N N . MET A 1 98 ? -2.382 4.899 -4.056 1.00 92.44 98 MET A N 1
ATOM 764 C CA . MET A 1 98 ? -1.718 4.871 -2.742 1.00 92.44 98 MET A CA 1
ATOM 765 C C . MET A 1 98 ? -0.226 4.527 -2.868 1.00 92.44 98 MET A C 1
ATOM 767 O O . MET A 1 98 ? 0.615 5.220 -2.295 1.00 92.44 98 MET A O 1
ATOM 771 N N . LEU A 1 99 ? 0.132 3.541 -3.700 1.00 95.31 99 LEU A N 1
ATOM 772 C CA . LEU A 1 99 ? 1.537 3.221 -3.990 1.00 95.31 99 LEU A CA 1
ATOM 773 C C . LEU A 1 99 ? 2.241 4.318 -4.808 1.00 95.31 99 LEU A C 1
ATOM 775 O O . LEU A 1 99 ? 3.406 4.635 -4.566 1.00 95.31 99 LEU A O 1
ATOM 779 N N . ALA A 1 100 ? 1.555 4.917 -5.781 1.00 94.69 100 ALA A N 1
ATOM 780 C CA . ALA A 1 100 ? 2.121 5.904 -6.700 1.00 94.69 100 ALA A CA 1
ATOM 781 C C . ALA A 1 100 ? 2.485 7.239 -6.018 1.00 94.69 100 ALA A C 1
ATOM 783 O O . ALA A 1 100 ? 3.427 7.924 -6.433 1.00 94.69 100 ALA A O 1
ATOM 784 N N . PHE A 1 101 ? 1.753 7.625 -4.971 1.00 90.56 101 PHE A N 1
ATOM 785 C CA . PHE A 1 101 ? 1.958 8.889 -4.257 1.00 90.56 101 PHE A CA 1
ATOM 786 C C . PHE A 1 101 ? 2.899 8.794 -3.050 1.00 90.56 101 PHE A C 1
ATOM 788 O O . PHE A 1 101 ? 3.148 9.813 -2.401 1.00 90.56 101 PHE A O 1
ATOM 795 N N . TYR A 1 102 ? 3.518 7.634 -2.809 1.00 90.25 102 TYR A N 1
ATOM 796 C CA . TYR A 1 102 ? 4.569 7.503 -1.800 1.00 90.25 102 TYR A CA 1
ATOM 797 C C . TYR A 1 102 ? 5.713 8.500 -2.025 1.00 90.25 102 TYR A C 1
ATOM 799 O O . TYR A 1 102 ? 6.279 8.621 -3.118 1.00 90.25 102 TYR A O 1
ATOM 807 N N . ASN A 1 103 ? 6.100 9.197 -0.957 1.00 84.94 103 ASN A N 1
ATOM 808 C CA . ASN A 1 103 ? 7.209 10.145 -0.980 1.00 84.94 103 ASN A CA 1
ATOM 809 C C . ASN A 1 103 ? 8.547 9.429 -0.737 1.00 84.94 103 ASN A C 1
ATOM 811 O O . ASN A 1 103 ? 9.117 9.497 0.353 1.00 84.94 103 ASN A O 1
ATOM 815 N N . LEU A 1 104 ? 9.029 8.712 -1.753 1.00 89.38 104 LEU A N 1
ATOM 816 C CA . LEU A 1 104 ? 10.314 8.007 -1.718 1.00 89.38 104 LEU A CA 1
ATOM 817 C C . LEU A 1 104 ? 11.469 8.928 -2.143 1.00 89.38 104 LEU A C 1
ATOM 819 O O . LEU A 1 104 ? 11.280 9.807 -2.990 1.00 89.38 104 LEU A O 1
ATOM 823 N N . PRO A 1 105 ? 12.677 8.741 -1.585 1.00 83.81 105 PRO A N 1
ATOM 824 C CA . PRO A 1 105 ? 13.818 9.569 -1.941 1.00 83.81 105 PRO A CA 1
ATOM 825 C C . PRO A 1 105 ? 14.251 9.324 -3.396 1.00 83.81 105 PRO A C 1
ATOM 827 O O . PRO A 1 105 ? 14.274 8.194 -3.879 1.00 83.81 105 PRO A O 1
ATOM 830 N N . SER A 1 106 ? 14.617 10.393 -4.106 1.00 79.81 106 SER A N 1
ATOM 831 C CA . SER A 1 106 ? 15.242 10.286 -5.428 1.00 79.81 106 SER A CA 1
ATOM 832 C C . SER A 1 106 ? 16.744 10.014 -5.303 1.00 79.81 106 SER A C 1
ATOM 834 O O . SER A 1 106 ? 17.357 10.372 -4.296 1.00 79.81 106 SER A O 1
ATOM 836 N N . ALA A 1 107 ? 17.361 9.470 -6.358 1.00 69.12 107 ALA A N 1
ATOM 837 C CA . ALA A 1 107 ? 18.812 9.250 -6.417 1.00 69.12 107 ALA A CA 1
ATOM 838 C C . ALA A 1 107 ? 19.619 10.527 -6.087 1.00 69.12 107 ALA A C 1
ATOM 840 O O . ALA A 1 107 ? 20.608 10.489 -5.358 1.00 69.12 107 ALA A O 1
ATOM 841 N N . GLU A 1 108 ? 19.156 11.680 -6.582 1.00 63.59 108 GLU A N 1
ATOM 842 C CA . GLU A 1 108 ? 19.754 12.996 -6.322 1.00 63.59 108 GLU A CA 1
ATOM 843 C C . GLU A 1 108 ? 19.524 13.461 -4.873 1.00 63.59 108 GLU A C 1
ATOM 845 O O . GLU A 1 108 ? 20.425 14.024 -4.248 1.00 63.59 108 GLU A O 1
ATOM 850 N N . GLY A 1 109 ? 18.340 13.187 -4.314 1.00 61.88 109 GLY A N 1
ATOM 851 C CA . GLY A 1 109 ? 17.975 13.548 -2.943 1.00 61.88 109 GLY A CA 1
ATOM 852 C C . GLY A 1 109 ? 18.742 12.762 -1.876 1.00 61.88 109 GLY A C 1
ATOM 853 O O . GLY A 1 109 ? 19.033 13.310 -0.811 1.00 61.88 109 GLY A O 1
ATOM 854 N N . VAL A 1 110 ? 19.120 11.510 -2.159 1.00 60.47 110 VAL A N 1
ATOM 855 C CA . VAL A 1 110 ? 19.975 10.703 -1.268 1.00 60.47 110 VAL A CA 1
ATOM 856 C C . VAL A 1 110 ? 21.409 11.231 -1.247 1.00 60.47 110 VAL A C 1
ATOM 858 O O . VAL A 1 110 ? 21.987 11.363 -0.168 1.00 60.47 110 VAL A O 1
ATOM 861 N N . GLY A 1 111 ? 21.958 11.619 -2.405 1.00 57.78 111 GLY A N 1
ATOM 862 C CA . GLY A 1 111 ? 23.286 12.238 -2.497 1.00 57.78 111 GLY A CA 1
ATOM 863 C C . GLY A 1 111 ? 23.367 13.592 -1.782 1.00 57.78 111 GLY A C 1
ATOM 864 O O . GLY A 1 111 ? 24.254 13.807 -0.958 1.00 57.78 111 GLY A O 1
ATOM 865 N N . GLN A 1 112 ? 22.393 14.478 -2.010 1.00 56.97 112 GLN A N 1
ATOM 866 C CA . GLN A 1 112 ? 22.353 15.807 -1.378 1.00 56.97 112 GLN A CA 1
ATOM 867 C C . GLN A 1 112 ? 22.151 15.744 0.145 1.00 56.97 112 GLN A C 1
ATOM 869 O O . GLN A 1 112 ? 22.730 16.543 0.880 1.00 56.97 112 GLN A O 1
ATOM 874 N N . GLY A 1 113 ? 21.388 14.768 0.653 1.00 56.53 113 GLY A N 1
ATOM 875 C CA . GLY A 1 113 ? 21.175 14.578 2.095 1.00 56.53 113 GLY A CA 1
ATOM 876 C C . GLY A 1 113 ? 22.436 14.210 2.893 1.00 56.53 113 GLY A C 1
ATOM 877 O O . GLY A 1 113 ? 22.453 14.405 4.113 1.00 56.53 113 GLY A O 1
ATOM 878 N N . LEU A 1 114 ? 23.470 13.699 2.213 1.00 53.88 114 LEU A N 1
ATOM 879 C CA . LEU A 1 114 ? 24.782 13.355 2.772 1.00 53.88 114 LEU A CA 1
ATOM 880 C C . LEU A 1 114 ? 25.803 14.501 2.656 1.00 53.88 114 LEU A C 1
ATOM 882 O O . LEU A 1 114 ? 26.718 14.579 3.475 1.00 53.88 114 LEU A O 1
ATOM 886 N N . GLU A 1 115 ? 25.655 15.378 1.658 1.00 54.44 115 GLU A N 1
ATOM 887 C CA . GLU A 1 115 ? 26.572 16.498 1.390 1.00 54.44 115 GLU A CA 1
ATOM 888 C C . GLU A 1 115 ? 26.181 17.791 2.116 1.00 54.44 115 GLU A C 1
ATOM 890 O O . GLU A 1 115 ? 27.052 18.581 2.499 1.00 54.44 115 GLU A O 1
ATOM 895 N N . ASP A 1 116 ? 24.886 18.003 2.357 1.00 53.28 116 ASP A N 1
ATOM 896 C CA . ASP A 1 116 ? 24.416 19.130 3.148 1.00 53.28 116 ASP A CA 1
ATOM 897 C C . ASP A 1 116 ? 24.867 18.944 4.597 1.00 53.28 116 ASP A C 1
ATOM 899 O O . ASP A 1 116 ? 24.417 18.023 5.280 1.00 53.28 116 ASP A O 1
ATOM 903 N N . GLY A 1 117 ? 25.735 19.841 5.078 1.00 52.28 117 GLY A N 1
ATOM 904 C CA . GLY A 1 117 ? 26.228 19.932 6.459 1.00 52.28 117 GLY A CA 1
ATOM 905 C C . GLY A 1 117 ? 25.132 20.231 7.491 1.00 52.28 117 GLY A C 1
ATOM 906 O O . GLY A 1 117 ? 25.205 21.215 8.228 1.00 52.28 117 GLY A O 1
ATOM 907 N N . LYS A 1 118 ? 24.095 19.393 7.524 1.00 54.22 118 LYS A N 1
ATOM 908 C CA . LYS A 1 118 ? 23.003 19.376 8.486 1.00 54.22 118 LYS A CA 1
ATOM 909 C C . LYS A 1 118 ? 23.562 19.053 9.863 1.00 54.22 118 LYS A C 1
ATOM 911 O O . LYS A 1 118 ? 24.527 18.303 10.015 1.00 54.22 118 LYS A O 1
ATOM 916 N N . THR A 1 119 ? 22.939 19.623 10.889 1.00 58.84 119 THR A N 1
ATOM 917 C CA . THR A 1 119 ? 23.257 19.248 12.266 1.00 58.84 119 THR A CA 1
ATOM 918 C C . THR A 1 119 ? 23.021 17.742 12.450 1.00 58.84 119 THR A C 1
ATOM 920 O O . THR A 1 119 ? 22.138 17.170 11.809 1.00 58.84 119 THR A O 1
ATOM 923 N N . ASP A 1 120 ? 23.781 17.086 13.335 1.00 67.19 120 ASP A N 1
ATOM 924 C CA . ASP A 1 120 ? 23.652 15.638 13.607 1.00 67.19 120 ASP A CA 1
ATOM 925 C C . ASP A 1 120 ? 22.191 15.220 13.906 1.00 67.19 120 ASP A C 1
ATOM 927 O O . ASP A 1 120 ? 21.753 14.124 13.560 1.00 67.19 120 ASP A O 1
ATOM 931 N N . GLY A 1 121 ? 21.390 16.129 14.481 1.00 65.94 121 GLY A N 1
ATOM 932 C CA . GLY A 1 121 ? 19.965 15.919 14.744 1.00 65.94 121 GLY A CA 1
ATOM 933 C C . GLY A 1 121 ? 19.075 15.897 13.495 1.00 65.94 121 GLY A C 1
ATOM 934 O O . GLY A 1 121 ? 18.184 15.052 13.402 1.00 65.94 121 GLY A O 1
ATOM 935 N N . ASP A 1 122 ? 19.309 16.781 12.525 1.00 73.19 122 ASP A N 1
ATOM 936 C CA . ASP A 1 122 ? 18.502 16.851 11.297 1.00 73.19 122 ASP A CA 1
ATOM 937 C C . ASP A 1 122 ? 18.825 15.694 10.349 1.00 73.19 122 ASP A C 1
ATOM 939 O O . ASP A 1 122 ? 17.926 15.130 9.723 1.00 73.19 122 ASP A O 1
ATOM 943 N N . HIS A 1 123 ? 20.093 15.281 10.305 1.00 73.19 123 HIS A N 1
ATOM 944 C CA . HIS A 1 123 ? 20.510 14.098 9.557 1.00 73.19 123 HIS A CA 1
ATOM 945 C C . HIS A 1 123 ? 19.883 12.817 10.135 1.00 73.19 123 HIS A C 1
ATOM 947 O O . HIS A 1 123 ? 19.317 12.015 9.394 1.00 73.19 123 HIS A O 1
ATOM 953 N N . LYS A 1 124 ? 19.869 12.654 11.468 1.00 79.19 124 LYS A N 1
ATOM 954 C CA . LYS A 1 124 ? 19.197 11.518 12.132 1.00 79.19 124 LYS A CA 1
ATOM 955 C C . LYS A 1 124 ? 17.697 11.463 11.856 1.00 79.19 124 LYS A C 1
ATOM 957 O O . LYS A 1 124 ? 17.180 10.378 11.601 1.00 79.19 124 LYS A O 1
ATOM 962 N N . LYS A 1 125 ? 17.005 12.607 11.894 1.00 80.31 125 LYS A N 1
ATOM 963 C CA . LYS A 1 125 ? 15.572 12.691 11.561 1.00 80.31 125 LYS A CA 1
ATOM 964 C C . LYS A 1 125 ? 15.302 12.303 10.112 1.00 80.31 125 LYS A C 1
ATOM 966 O O . LYS A 1 125 ? 14.371 11.554 9.854 1.00 80.31 125 LYS A O 1
ATOM 971 N N . TRP A 1 126 ? 16.131 12.772 9.184 1.00 77.69 126 TRP A N 1
ATOM 972 C CA . TRP A 1 126 ? 16.016 12.417 7.772 1.00 77.69 126 TRP A CA 1
ATOM 973 C C . TRP A 1 126 ? 16.253 10.921 7.530 1.00 77.69 126 TRP A C 1
ATOM 975 O O . TRP A 1 126 ? 15.440 10.271 6.879 1.00 77.69 126 TRP A O 1
ATOM 985 N N . LEU A 1 127 ? 17.296 10.344 8.137 1.00 80.62 127 LEU A N 1
ATOM 986 C CA . LEU A 1 127 ? 17.542 8.899 8.083 1.00 80.62 127 LEU A CA 1
ATOM 987 C C . LEU A 1 127 ? 16.381 8.093 8.676 1.00 80.62 127 LEU A C 1
ATOM 989 O O . LEU A 1 127 ? 16.077 7.006 8.195 1.00 80.62 127 LEU A O 1
ATOM 993 N N . GLN A 1 128 ? 15.747 8.604 9.735 1.00 84.81 128 GLN A N 1
ATOM 994 C CA . GLN A 1 128 ? 14.572 7.965 10.316 1.00 84.81 128 GLN A CA 1
ATOM 995 C C . GLN A 1 128 ? 13.378 8.022 9.360 1.00 84.81 128 GLN A C 1
ATOM 997 O O . GLN A 1 128 ? 12.767 6.989 9.129 1.00 84.81 128 GLN A O 1
ATOM 1002 N N . ALA A 1 129 ? 13.122 9.171 8.732 1.00 82.56 129 ALA A N 1
ATOM 1003 C CA . ALA A 1 129 ? 12.058 9.312 7.741 1.00 82.56 129 ALA A CA 1
ATOM 1004 C C . ALA A 1 129 ? 12.242 8.364 6.543 1.00 82.56 129 ALA A C 1
ATOM 1006 O O . ALA A 1 129 ? 11.268 7.784 6.081 1.00 82.56 129 ALA A O 1
ATOM 1007 N N . ILE A 1 130 ? 13.478 8.148 6.076 1.00 82.31 130 ILE A N 1
ATOM 1008 C CA . ILE A 1 130 ? 13.760 7.158 5.022 1.00 82.31 130 ILE A CA 1
ATOM 1009 C C . ILE A 1 130 ? 13.483 5.735 5.506 1.00 82.31 130 ILE A C 1
ATOM 1011 O O . ILE A 1 130 ? 12.892 4.948 4.772 1.00 82.31 130 ILE A O 1
ATOM 1015 N N . ARG A 1 131 ? 13.891 5.393 6.734 1.00 87.19 131 ARG A N 1
ATOM 1016 C CA . ARG A 1 131 ? 13.611 4.067 7.307 1.00 87.19 131 ARG A CA 1
ATOM 1017 C C . ARG A 1 131 ? 12.116 3.813 7.461 1.00 87.19 131 ARG A C 1
ATOM 1019 O O . A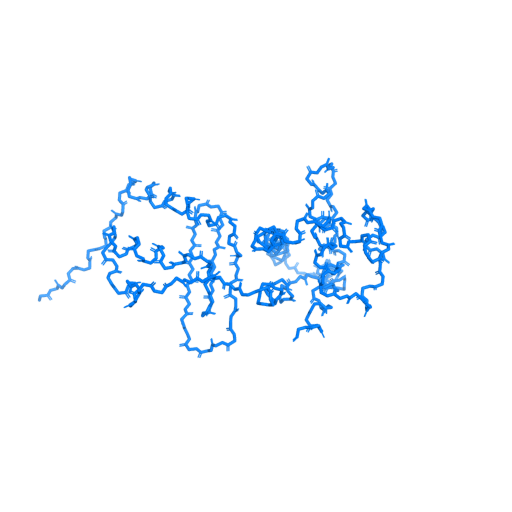RG A 1 131 ? 11.670 2.719 7.133 1.00 87.19 131 ARG A O 1
ATOM 1026 N N . ASP A 1 132 ? 11.374 4.803 7.945 1.00 87.81 132 ASP A N 1
ATOM 1027 C CA . ASP A 1 132 ? 9.924 4.708 8.096 1.00 87.81 132 ASP A CA 1
ATOM 1028 C C . ASP A 1 132 ? 9.255 4.590 6.720 1.00 87.81 132 ASP A C 1
ATOM 1030 O O . ASP A 1 132 ? 8.535 3.629 6.492 1.00 87.81 132 ASP A O 1
ATOM 1034 N N . ALA A 1 133 ? 9.619 5.437 5.749 1.00 88.44 133 ALA A N 1
ATOM 1035 C CA . ALA A 1 133 ? 9.107 5.337 4.381 1.00 88.44 133 ALA A CA 1
ATOM 1036 C C . ALA A 1 133 ? 9.425 3.986 3.716 1.00 88.44 133 ALA A C 1
ATOM 1038 O O . ALA A 1 133 ? 8.571 3.437 3.031 1.00 88.44 133 ALA A O 1
ATOM 1039 N N . LYS A 1 134 ? 10.623 3.418 3.928 1.00 91.19 134 LYS A N 1
ATOM 1040 C CA . LYS A 1 134 ? 10.980 2.071 3.444 1.00 91.19 134 LYS A CA 1
ATOM 1041 C C . LYS A 1 134 ? 10.083 1.001 4.067 1.00 91.19 134 LYS A C 1
ATOM 1043 O O . LYS A 1 134 ? 9.596 0.135 3.345 1.00 91.19 134 LYS A O 1
ATOM 1048 N N . ARG A 1 135 ? 9.911 1.033 5.394 1.00 91.62 135 ARG A N 1
ATOM 1049 C CA . ARG A 1 135 ? 9.076 0.074 6.135 1.00 91.62 135 ARG A CA 1
ATOM 1050 C C . ARG A 1 135 ? 7.632 0.140 5.648 1.00 91.62 135 ARG A C 1
ATOM 1052 O O . ARG A 1 135 ? 7.076 -0.894 5.297 1.00 91.62 135 ARG A O 1
ATOM 1059 N N . ASP A 1 136 ? 7.073 1.341 5.614 1.00 93.19 136 ASP A N 1
ATOM 1060 C CA . ASP A 1 136 ? 5.667 1.573 5.297 1.00 93.19 136 ASP A CA 1
ATOM 1061 C C . ASP A 1 136 ? 5.398 1.255 3.817 1.00 93.19 136 ASP A C 1
ATOM 1063 O O . ASP A 1 136 ? 4.435 0.570 3.495 1.00 93.19 136 ASP A O 1
ATOM 1067 N N . PHE A 1 137 ? 6.316 1.609 2.909 1.00 95.75 137 PHE A N 1
ATOM 1068 C CA . PHE A 1 137 ? 6.187 1.251 1.495 1.00 95.75 137 PHE A CA 1
ATOM 1069 C C . PHE A 1 137 ? 6.258 -0.263 1.263 1.00 95.75 137 PHE A C 1
ATOM 1071 O O . PHE A 1 137 ? 5.480 -0.804 0.481 1.00 95.75 137 PHE A O 1
ATOM 1078 N N . LEU A 1 138 ? 7.167 -0.971 1.946 1.00 95.38 138 LEU A N 1
ATOM 1079 C CA . LEU A 1 138 ? 7.236 -2.434 1.871 1.00 95.38 138 LEU A CA 1
ATOM 1080 C C . LEU A 1 138 ? 5.935 -3.073 2.361 1.00 95.38 138 LEU A C 1
ATOM 1082 O O . LEU A 1 138 ? 5.417 -3.984 1.715 1.00 95.38 138 LEU A O 1
ATOM 1086 N N . HIS A 1 139 ? 5.426 -2.594 3.496 1.00 95.00 139 HIS A N 1
ATOM 1087 C CA . HIS A 1 139 ? 4.148 -3.018 4.060 1.00 95.00 139 HIS A CA 1
ATOM 1088 C C . HIS A 1 139 ? 3.007 -2.810 3.064 1.00 95.00 139 HIS A C 1
ATOM 1090 O O . HIS A 1 139 ? 2.292 -3.754 2.741 1.00 95.00 139 HIS A O 1
ATOM 1096 N N . ASP A 1 140 ? 2.909 -1.617 2.485 1.00 96.62 140 ASP A N 1
ATOM 1097 C CA . ASP A 1 140 ? 1.830 -1.245 1.571 1.00 96.62 140 ASP A CA 1
ATOM 1098 C C . ASP A 1 140 ? 1.890 -2.011 0.239 1.00 96.62 140 ASP A C 1
ATOM 1100 O O . ASP A 1 140 ? 0.850 -2.345 -0.328 1.00 96.62 140 ASP A O 1
ATOM 1104 N N . VAL A 1 141 ? 3.082 -2.386 -0.242 1.00 96.94 141 VAL A N 1
ATOM 1105 C CA . VAL A 1 141 ? 3.230 -3.304 -1.389 1.00 96.94 141 VAL A CA 1
ATOM 1106 C C . VAL A 1 141 ? 2.660 -4.692 -1.065 1.00 96.94 141 VAL A C 1
ATOM 1108 O O . VAL A 1 141 ? 2.021 -5.312 -1.920 1.00 96.94 141 VAL A O 1
ATOM 1111 N N . TYR A 1 142 ? 2.859 -5.193 0.159 1.00 95.25 142 TYR A N 1
ATOM 1112 C CA . TYR A 1 142 ? 2.253 -6.454 0.595 1.00 95.25 142 TYR A CA 1
ATOM 1113 C C . TYR A 1 142 ? 0.737 -6.331 0.765 1.00 95.25 142 TYR A C 1
ATOM 1115 O O . TYR A 1 142 ? 0.019 -7.178 0.232 1.00 95.25 142 TYR A O 1
ATOM 1123 N N . ALA A 1 143 ? 0.261 -5.272 1.423 1.00 95.31 143 ALA A N 1
ATOM 1124 C CA . ALA A 1 143 ? -1.163 -4.978 1.587 1.00 95.31 143 ALA A CA 1
ATOM 1125 C C . ALA A 1 143 ? -1.882 -4.915 0.228 1.00 95.31 143 ALA A C 1
ATOM 1127 O O . ALA A 1 143 ? -2.915 -5.557 0.033 1.00 95.31 143 ALA A O 1
ATOM 1128 N N . PHE A 1 144 ? -1.281 -4.246 -0.762 1.00 96.50 144 PHE A N 1
ATOM 1129 C CA . PHE A 1 144 ? -1.795 -4.205 -2.131 1.00 96.50 144 PHE A CA 1
ATOM 1130 C C . PHE A 1 144 ? -1.927 -5.608 -2.745 1.00 96.50 144 PHE A C 1
ATOM 1132 O O . PHE A 1 144 ? -2.976 -5.962 -3.284 1.00 96.50 144 PHE A O 1
ATOM 1139 N N . ALA A 1 145 ? -0.887 -6.441 -2.646 1.00 95.75 145 ALA A N 1
ATOM 1140 C CA . ALA A 1 145 ? -0.908 -7.793 -3.206 1.00 95.75 145 ALA A CA 1
ATOM 1141 C C . ALA A 1 145 ? -1.920 -8.725 -2.506 1.00 95.75 145 ALA A C 1
ATOM 1143 O O . ALA A 1 145 ? -2.435 -9.659 -3.127 1.00 95.75 145 ALA A O 1
ATOM 1144 N N . GLU A 1 146 ? -2.199 -8.504 -1.219 1.00 94.12 146 GLU A N 1
ATOM 1145 C CA . GLU A 1 146 ? -3.242 -9.223 -0.481 1.00 94.12 146 GLU A CA 1
ATOM 1146 C C . GLU A 1 146 ? -4.650 -8.764 -0.891 1.00 94.12 146 GLU A C 1
ATOM 1148 O O . GLU A 1 146 ? -5.520 -9.612 -1.116 1.00 94.12 146 GLU A O 1
ATOM 1153 N N . ALA A 1 147 ? -4.851 -7.456 -1.087 1.00 93.31 147 ALA A N 1
ATOM 1154 C CA . ALA A 1 147 ? -6.118 -6.870 -1.524 1.00 93.31 147 ALA A CA 1
ATOM 1155 C C . ALA A 1 147 ? -6.496 -7.236 -2.973 1.00 93.31 147 ALA A C 1
ATOM 1157 O O . ALA A 1 147 ? -7.678 -7.451 -3.257 1.00 93.31 147 ALA A O 1
ATOM 1158 N N . TYR A 1 148 ? -5.509 -7.369 -3.869 1.00 94.94 148 TYR A N 1
ATOM 1159 C CA . TYR A 1 148 ? -5.705 -7.686 -5.291 1.00 94.94 148 TYR A CA 1
ATOM 1160 C C . TYR A 1 148 ? -4.950 -8.974 -5.673 1.00 94.94 148 TYR A C 1
ATOM 1162 O O . TYR A 1 148 ? -3.833 -8.924 -6.197 1.00 94.94 148 TYR A O 1
ATOM 1170 N N . PRO A 1 149 ? -5.546 -10.165 -5.439 1.00 92.00 149 PRO A N 1
ATOM 1171 C CA . PRO A 1 149 ? -4.840 -11.446 -5.523 1.00 92.00 149 PRO A CA 1
ATOM 1172 C C . PRO A 1 149 ? -4.213 -11.780 -6.880 1.00 92.00 149 PRO A C 1
ATOM 1174 O O . PRO A 1 149 ? -3.321 -12.624 -6.932 1.00 92.00 149 PRO A O 1
ATOM 1177 N N . GLU A 1 150 ? -4.646 -11.143 -7.970 1.00 94.31 150 GLU A N 1
ATOM 1178 C CA . GLU A 1 150 ? -4.019 -11.309 -9.287 1.00 94.31 150 GLU A CA 1
ATOM 1179 C C . GLU A 1 150 ? -2.530 -10.923 -9.289 1.00 94.31 150 GLU A C 1
ATOM 1181 O O . GLU A 1 150 ? -1.724 -11.566 -9.962 1.00 94.31 150 GLU A O 1
ATOM 1186 N N . TYR A 1 151 ? -2.130 -9.971 -8.443 1.00 95.81 151 TYR A N 1
ATOM 1187 C CA . TYR A 1 151 ? -0.743 -9.537 -8.298 1.00 95.81 151 TYR A CA 1
ATOM 1188 C C . TYR A 1 151 ? 0.125 -10.525 -7.504 1.00 95.81 151 TYR A C 1
ATOM 1190 O O . TYR A 1 151 ? 1.354 -10.447 -7.543 1.00 95.81 151 TYR A O 1
ATOM 1198 N N . LYS A 1 152 ? -0.471 -11.525 -6.835 1.00 93.06 152 LYS A N 1
ATOM 1199 C CA . LYS A 1 152 ? 0.291 -12.630 -6.219 1.00 93.06 152 LYS A CA 1
ATOM 1200 C C . LYS A 1 152 ? 0.955 -13.519 -7.271 1.00 93.06 152 LYS A C 1
ATOM 1202 O O . LYS A 1 152 ? 1.969 -14.146 -6.974 1.00 93.06 152 LYS A O 1
ATOM 1207 N N . CYS A 1 153 ? 0.431 -13.522 -8.497 1.00 93.50 153 CYS A N 1
ATOM 1208 C CA . CYS A 1 153 ? 1.014 -14.174 -9.668 1.00 93.50 153 CYS A CA 1
ATOM 1209 C C . CYS A 1 153 ? 1.999 -13.254 -10.416 1.00 93.50 153 CYS A C 1
ATOM 1211 O O . CYS A 1 153 ? 2.112 -13.330 -11.637 1.00 93.50 153 CYS A O 1
ATOM 1213 N N . TYR A 1 154 ? 2.734 -12.390 -9.705 1.00 95.38 154 TYR A N 1
ATOM 1214 C CA . TYR A 1 154 ? 3.691 -11.440 -10.290 1.00 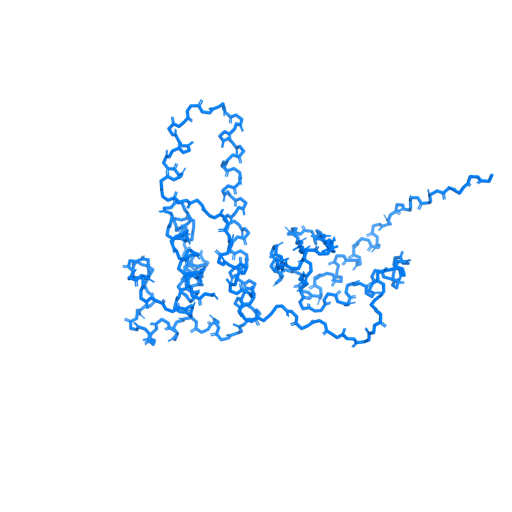95.38 154 TYR A CA 1
ATOM 1215 C C . TYR A 1 154 ? 4.699 -12.090 -11.253 1.00 95.38 154 TYR A C 1
ATOM 1217 O O . TYR A 1 154 ? 5.060 -11.474 -12.248 1.00 95.38 154 TYR A O 1
ATOM 1225 N N . GLY A 1 155 ? 5.108 -13.344 -11.022 1.00 95.56 155 GLY A N 1
ATOM 1226 C CA . GLY A 1 155 ? 5.972 -14.080 -11.952 1.00 95.56 155 GLY A CA 1
ATOM 1227 C C . GLY A 1 155 ? 5.347 -14.303 -13.333 1.00 95.56 155 GLY A C 1
ATOM 1228 O O . GLY A 1 155 ? 6.031 -14.154 -14.341 1.00 95.56 155 GLY A O 1
ATOM 1229 N N . ASP A 1 156 ? 4.042 -14.577 -13.397 1.00 96.81 156 ASP A N 1
ATOM 1230 C CA . ASP A 1 156 ? 3.326 -14.720 -14.668 1.00 96.81 156 ASP A CA 1
ATOM 1231 C C . ASP A 1 156 ? 3.162 -13.362 -15.363 1.00 96.81 156 ASP A C 1
ATOM 1233 O O . ASP A 1 156 ? 3.258 -13.280 -16.587 1.00 96.81 156 ASP A O 1
ATOM 1237 N N . ILE A 1 157 ? 2.951 -12.288 -14.590 1.00 97.12 157 ILE A N 1
ATOM 1238 C CA . ILE A 1 157 ? 2.873 -10.913 -15.112 1.00 97.12 157 ILE A CA 1
ATOM 1239 C C . ILE A 1 157 ? 4.215 -10.509 -15.733 1.00 97.12 157 ILE A C 1
ATOM 1241 O O . ILE A 1 157 ? 4.243 -9.992 -16.849 1.00 97.12 157 ILE A O 1
ATOM 1245 N N . LEU A 1 158 ? 5.329 -10.788 -15.053 1.00 96.94 158 LEU A N 1
ATOM 1246 C CA . LEU A 1 158 ? 6.679 -10.529 -15.561 1.00 96.94 158 LEU A CA 1
ATOM 1247 C C . LEU A 1 158 ? 6.964 -11.340 -16.833 1.00 96.94 158 LEU A C 1
ATOM 1249 O O . LEU A 1 158 ? 7.400 -10.778 -17.838 1.00 96.94 158 LEU A O 1
ATOM 1253 N N . ALA A 1 159 ? 6.610 -12.628 -16.844 1.00 96.62 159 ALA A N 1
ATOM 1254 C CA . ALA A 1 159 ? 6.796 -13.492 -18.008 1.00 96.62 159 ALA A CA 1
ATOM 1255 C C . ALA A 1 159 ? 5.980 -13.033 -19.232 1.00 96.62 159 ALA A C 1
ATOM 1257 O O . ALA A 1 159 ? 6.470 -13.101 -20.360 1.00 96.62 159 ALA A O 1
ATOM 1258 N N . GLN A 1 160 ? 4.759 -12.520 -19.035 1.00 96.50 160 GLN A N 1
ATOM 1259 C CA . GLN A 1 160 ? 3.949 -11.926 -20.112 1.00 96.50 160 GLN A CA 1
ATOM 1260 C C . GLN A 1 160 ? 4.612 -10.692 -20.740 1.00 96.50 160 GLN A C 1
ATOM 1262 O O . GLN A 1 160 ? 4.394 -10.415 -21.920 1.00 96.50 160 GLN A O 1
ATOM 1267 N N . HIS A 1 161 ? 5.459 -10.002 -19.977 1.00 95.44 161 HIS A N 1
ATOM 1268 C CA . HIS A 1 161 ? 6.269 -8.871 -20.427 1.00 95.44 161 HIS A CA 1
ATOM 1269 C C . HIS A 1 161 ? 7.667 -9.277 -20.915 1.00 95.44 161 HIS A C 1
ATOM 1271 O O . HIS A 1 161 ? 8.460 -8.416 -21.293 1.00 95.44 161 HIS A O 1
ATOM 1277 N N . GLY A 1 162 ? 7.957 -10.580 -20.968 1.00 94.50 162 GLY A N 1
ATOM 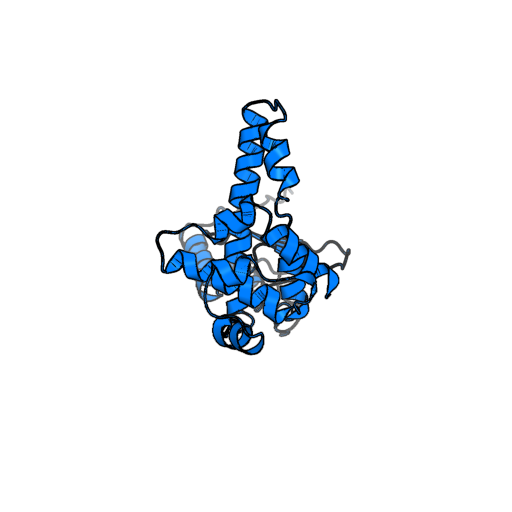1278 C CA . GLY A 1 162 ? 9.225 -11.114 -21.454 1.00 94.50 162 GLY A CA 1
ATOM 1279 C C . GLY A 1 162 ? 10.385 -10.992 -20.467 1.00 94.50 162 GLY A C 1
ATOM 1280 O O . GLY A 1 162 ? 11.524 -11.043 -20.917 1.00 94.50 162 GLY A O 1
ATOM 1281 N N . LEU A 1 163 ? 10.102 -10.831 -19.171 1.00 94.88 163 LEU A N 1
ATOM 1282 C CA . LEU A 1 163 ? 11.104 -10.788 -18.104 1.00 94.88 163 LEU A CA 1
ATOM 1283 C C . LEU A 1 163 ? 11.138 -12.111 -17.339 1.00 94.88 163 LEU A C 1
ATOM 1285 O O . LEU A 1 163 ? 10.092 -12.699 -17.042 1.00 94.88 163 LEU A O 1
ATOM 1289 N N . GLU A 1 164 ? 12.337 -12.558 -16.979 1.00 93.06 164 GLU A N 1
ATOM 1290 C CA . GLU A 1 164 ? 12.511 -13.654 -16.029 1.00 93.06 164 GLU A CA 1
ATOM 1291 C C . GLU A 1 164 ? 12.396 -13.150 -14.578 1.00 93.06 164 GLU A C 1
ATOM 1293 O O . GLU A 1 164 ? 12.441 -11.952 -14.294 1.00 93.06 164 GLU A O 1
ATOM 1298 N N . LEU A 1 165 ? 12.239 -14.078 -13.626 1.00 91.88 165 LEU A N 1
ATOM 1299 C CA . LEU A 1 165 ? 12.312 -13.776 -12.191 1.00 91.88 165 LEU A CA 1
ATOM 1300 C C . LEU A 1 165 ? 13.773 -13.577 -11.747 1.00 91.88 165 LEU A C 1
ATOM 1302 O O . LEU A 1 165 ? 14.278 -14.303 -10.890 1.00 91.88 165 LEU A O 1
ATOM 1306 N N . ASP A 1 166 ? 14.438 -12.591 -12.345 1.00 92.94 166 ASP A N 1
ATOM 1307 C CA . ASP A 1 166 ? 15.792 -12.146 -12.026 1.00 92.94 166 ASP A CA 1
ATOM 1308 C C . ASP A 1 166 ? 15.759 -10.681 -11.572 1.00 92.94 166 ASP A C 1
ATOM 1310 O O . ASP A 1 166 ? 15.286 -9.796 -12.285 1.00 92.94 166 ASP A O 1
ATOM 1314 N N . ILE A 1 167 ? 16.239 -10.414 -10.355 1.00 92.56 167 ILE A N 1
ATOM 1315 C CA . ILE A 1 167 ? 16.135 -9.081 -9.745 1.00 92.56 167 ILE A CA 1
ATOM 1316 C C . ILE A 1 167 ? 16.983 -8.043 -10.480 1.00 92.56 167 ILE A C 1
ATOM 1318 O O . ILE A 1 167 ? 16.558 -6.895 -10.605 1.00 92.56 167 ILE A O 1
ATOM 1322 N N . GLU A 1 168 ? 18.152 -8.418 -11.000 1.00 92.19 168 GLU A N 1
ATOM 1323 C CA . GLU A 1 168 ? 18.983 -7.484 -11.760 1.00 92.19 168 GLU A CA 1
ATOM 1324 C C . GLU A 1 168 ? 18.320 -7.145 -13.102 1.00 92.19 168 GLU A C 1
ATOM 1326 O O . GLU A 1 168 ? 18.309 -5.979 -13.496 1.00 92.19 168 GLU A O 1
ATOM 1331 N N . GLU A 1 169 ? 17.700 -8.109 -13.785 1.00 94.06 169 GLU A N 1
ATOM 1332 C CA . GLU A 1 169 ? 16.923 -7.844 -15.003 1.00 94.06 169 GLU A CA 1
ATOM 1333 C C . GLU A 1 169 ? 15.718 -6.933 -14.721 1.00 94.06 169 GLU A C 1
ATOM 1335 O O . GLU A 1 169 ? 15.530 -5.918 -15.397 1.00 94.06 169 GLU A O 1
ATOM 1340 N N . ILE A 1 170 ? 14.951 -7.242 -13.672 1.00 96.00 170 ILE A N 1
ATOM 1341 C CA . ILE A 1 170 ? 13.768 -6.478 -13.253 1.00 96.00 170 ILE A CA 1
ATOM 1342 C C . ILE A 1 170 ? 14.132 -5.032 -12.887 1.00 96.00 170 ILE A C 1
ATOM 1344 O O . ILE A 1 170 ? 13.411 -4.104 -13.257 1.00 96.00 170 ILE A O 1
ATOM 1348 N N . VAL A 1 171 ? 15.243 -4.807 -12.180 1.00 94.56 171 VAL A N 1
ATOM 1349 C CA . VAL A 1 171 ? 15.693 -3.455 -11.802 1.00 94.56 171 VAL A CA 1
ATOM 1350 C C . VAL A 1 171 ? 16.171 -2.654 -13.017 1.00 94.56 171 VAL A C 1
ATOM 1352 O O . VAL A 1 171 ? 15.957 -1.443 -13.067 1.00 94.56 171 VAL A O 1
ATOM 1355 N N . ASN A 1 172 ? 16.787 -3.309 -14.006 1.00 92.19 172 ASN A N 1
ATOM 1356 C CA . ASN A 1 172 ? 17.358 -2.655 -15.190 1.00 92.19 172 ASN A CA 1
ATOM 1357 C C . ASN A 1 172 ? 16.378 -2.510 -16.372 1.00 92.19 172 ASN A C 1
ATOM 1359 O O . ASN A 1 172 ? 16.770 -2.016 -17.434 1.00 92.19 172 ASN A O 1
ATOM 1363 N N . GLN A 1 173 ? 15.116 -2.917 -16.216 1.00 92.31 173 GLN A N 1
ATOM 1364 C CA . GLN A 1 173 ? 14.107 -2.805 -17.270 1.00 92.31 173 GLN A CA 1
ATOM 1365 C C . GLN A 1 173 ? 13.802 -1.342 -17.660 1.00 92.31 173 GLN A C 1
ATOM 1367 O O . GLN A 1 173 ? 13.864 -0.418 -16.845 1.00 92.31 173 GLN A O 1
ATOM 1372 N N . ASP A 1 174 ? 13.387 -1.122 -18.913 1.00 91.50 174 ASP A N 1
ATOM 1373 C CA . ASP A 1 174 ? 12.920 0.189 -19.387 1.00 91.50 174 ASP A CA 1
ATOM 1374 C C . ASP A 1 174 ? 11.491 0.476 -18.897 1.00 91.50 174 ASP A C 1
ATOM 1376 O O . ASP A 1 174 ? 10.502 0.242 -19.598 1.00 91.50 174 ASP A O 1
ATOM 1380 N N . ILE A 1 175 ? 11.387 1.030 -17.687 1.00 92.25 175 ILE A N 1
ATOM 1381 C CA . ILE A 1 175 ? 10.100 1.319 -17.043 1.00 92.25 175 ILE A CA 1
ATOM 1382 C C . ILE A 1 175 ? 9.272 2.388 -17.782 1.00 92.25 175 ILE A C 1
ATOM 1384 O O . ILE A 1 175 ? 8.069 2.494 -17.562 1.00 92.25 175 ILE A O 1
ATOM 1388 N N . SER A 1 176 ? 9.866 3.166 -18.698 1.00 91.25 176 SER A N 1
ATOM 1389 C CA . SER A 1 176 ? 9.140 4.212 -19.442 1.00 91.25 176 SER A CA 1
ATOM 1390 C C . SER A 1 176 ? 8.038 3.657 -20.351 1.00 91.25 176 SER A C 1
ATOM 1392 O O . SER A 1 176 ? 7.107 4.377 -20.715 1.00 91.25 176 SER A O 1
ATOM 1394 N N . LYS A 1 177 ? 8.133 2.370 -20.703 1.00 90.44 177 LYS A N 1
ATOM 1395 C CA . LYS A 1 177 ? 7.158 1.642 -21.524 1.00 90.44 177 LYS A CA 1
ATOM 1396 C C . LYS A 1 177 ? 6.310 0.662 -20.721 1.00 90.44 177 LYS A C 1
ATOM 1398 O O . LYS A 1 177 ? 5.418 0.053 -21.301 1.00 90.44 177 LYS A O 1
ATOM 1403 N N . ALA A 1 178 ? 6.590 0.504 -19.430 1.00 95.62 178 ALA A N 1
ATOM 1404 C CA . ALA A 1 178 ? 5.841 -0.395 -18.570 1.00 95.62 178 ALA A CA 1
ATOM 1405 C C . ALA A 1 178 ? 4.421 0.131 -18.338 1.00 95.62 178 ALA A C 1
ATOM 1407 O O . ALA A 1 178 ? 4.214 1.350 -18.242 1.00 95.62 178 ALA A O 1
ATOM 1408 N N . ASP A 1 179 ? 3.468 -0.794 -18.266 1.00 97.06 179 ASP A N 1
ATOM 1409 C CA . ASP A 1 179 ? 2.127 -0.545 -17.749 1.00 97.06 179 ASP A CA 1
ATOM 1410 C C . ASP A 1 179 ? 2.104 -0.683 -16.217 1.00 97.06 179 ASP A C 1
ATOM 1412 O O . ASP A 1 179 ? 3.107 -1.018 -15.576 1.00 97.06 179 ASP A O 1
ATOM 1416 N N . GLU A 1 180 ? 0.962 -0.378 -15.612 1.00 97.06 180 GLU A N 1
ATOM 1417 C CA . GLU A 1 180 ? 0.773 -0.372 -14.165 1.00 97.06 180 GLU A CA 1
ATOM 1418 C C . GLU A 1 180 ? 0.982 -1.761 -13.555 1.00 97.06 180 GLU A C 1
ATOM 1420 O O . GLU A 1 180 ? 1.555 -1.884 -12.467 1.00 97.06 180 GLU A O 1
ATOM 1425 N N . LYS A 1 181 ? 0.595 -2.817 -14.283 1.00 96.69 181 LYS A N 1
ATOM 1426 C CA . LYS A 1 181 ? 0.737 -4.201 -13.828 1.00 96.69 181 LYS A CA 1
ATOM 1427 C C . LYS A 1 181 ? 2.192 -4.612 -13.770 1.00 96.69 181 LYS A C 1
ATOM 1429 O O . LYS A 1 181 ? 2.618 -5.159 -12.752 1.00 96.69 181 LYS A O 1
ATOM 1434 N N . LEU A 1 182 ? 2.962 -4.320 -14.814 1.00 97.25 182 LEU A N 1
ATOM 1435 C CA . LEU A 1 182 ? 4.389 -4.596 -14.846 1.00 97.25 182 LEU A CA 1
ATOM 1436 C C . LEU A 1 182 ? 5.120 -3.836 -13.737 1.00 97.25 182 LEU A C 1
ATOM 1438 O O . LEU A 1 182 ? 5.941 -4.432 -13.034 1.00 97.25 182 LEU A O 1
ATOM 1442 N N . VAL A 1 183 ? 4.804 -2.553 -13.528 1.00 97.62 183 VAL A N 1
ATOM 1443 C CA . VAL A 1 183 ? 5.469 -1.759 -12.484 1.00 97.62 183 VAL A CA 1
ATOM 1444 C C . VAL A 1 183 ? 5.239 -2.364 -11.097 1.00 97.62 183 VAL A C 1
ATOM 1446 O O . VAL A 1 183 ? 6.202 -2.599 -10.365 1.00 97.62 183 VAL A O 1
ATOM 1449 N N . VAL A 1 184 ? 3.993 -2.677 -10.734 1.00 97.62 184 VAL A N 1
ATOM 1450 C CA . VAL A 1 184 ? 3.696 -3.218 -9.397 1.00 97.62 184 VAL A CA 1
ATOM 1451 C C . VAL A 1 184 ? 4.150 -4.667 -9.240 1.00 97.62 184 VAL A C 1
ATOM 1453 O O . VAL A 1 184 ? 4.706 -5.014 -8.199 1.00 97.62 184 VAL A O 1
ATOM 1456 N N . ALA A 1 185 ? 4.016 -5.510 -10.266 1.00 97.62 185 ALA A N 1
ATOM 1457 C CA . ALA A 1 185 ? 4.571 -6.865 -10.238 1.00 97.62 185 ALA A CA 1
ATOM 1458 C C . ALA A 1 185 ? 6.090 -6.855 -10.000 1.00 97.62 185 ALA A C 1
ATOM 1460 O O . ALA A 1 185 ? 6.600 -7.675 -9.235 1.00 97.62 185 ALA A O 1
ATOM 1461 N N . SER A 1 186 ? 6.801 -5.884 -10.579 1.00 97.69 186 SER A N 1
ATOM 1462 C CA . SER A 1 186 ? 8.234 -5.686 -10.340 1.00 97.69 186 SER A CA 1
ATOM 1463 C C . SER A 1 186 ? 8.530 -5.298 -8.888 1.00 97.69 186 SER A C 1
ATOM 1465 O O . SER A 1 186 ? 9.447 -5.849 -8.280 1.00 97.69 186 SER A O 1
ATOM 1467 N N . MET A 1 187 ? 7.733 -4.395 -8.297 1.00 97.25 187 MET A N 1
ATOM 1468 C CA . MET A 1 187 ? 7.863 -4.028 -6.877 1.00 97.25 187 MET A CA 1
ATOM 1469 C C . MET A 1 187 ? 7.645 -5.238 -5.963 1.00 97.25 187 MET A C 1
ATOM 1471 O O . MET A 1 187 ? 8.419 -5.456 -5.032 1.00 97.25 187 MET A O 1
ATOM 1475 N N . ILE A 1 188 ? 6.628 -6.056 -6.254 1.00 97.06 188 ILE A N 1
ATOM 1476 C CA . ILE A 1 188 ? 6.306 -7.265 -5.486 1.00 97.06 188 ILE A CA 1
ATOM 1477 C C . ILE A 1 188 ? 7.423 -8.304 -5.608 1.00 97.06 188 ILE A C 1
ATOM 1479 O O . ILE A 1 188 ? 7.783 -8.920 -4.605 1.00 97.06 188 ILE A O 1
ATOM 1483 N N . ALA A 1 189 ? 7.990 -8.496 -6.801 1.00 95.88 189 ALA A N 1
ATOM 1484 C CA . ALA A 1 189 ? 9.095 -9.428 -7.012 1.00 95.88 189 ALA A CA 1
ATOM 1485 C C . ALA A 1 189 ? 10.306 -9.078 -6.136 1.00 95.88 189 ALA A C 1
ATOM 1487 O O . ALA A 1 189 ? 10.828 -9.952 -5.443 1.00 95.88 189 ALA A O 1
ATOM 1488 N N . ILE A 1 190 ? 10.682 -7.795 -6.094 1.00 95.69 190 ILE A N 1
ATOM 1489 C CA . ILE A 1 190 ? 11.772 -7.289 -5.247 1.00 95.69 190 ILE A CA 1
ATOM 1490 C C . ILE A 1 190 ? 11.415 -7.399 -3.757 1.00 95.69 190 ILE A C 1
ATOM 1492 O O . ILE A 1 190 ? 12.209 -7.875 -2.954 1.00 95.69 190 ILE A O 1
ATOM 1496 N N . ALA A 1 191 ? 10.195 -7.028 -3.361 1.00 94.31 191 ALA A N 1
ATOM 1497 C CA . ALA A 1 191 ? 9.750 -7.174 -1.971 1.00 94.31 191 ALA A CA 1
ATOM 1498 C C . ALA A 1 191 ? 9.805 -8.635 -1.492 1.00 94.31 191 ALA A C 1
ATOM 1500 O O . ALA A 1 191 ? 10.070 -8.909 -0.317 1.00 94.31 191 ALA A O 1
ATOM 1501 N N . ARG A 1 192 ? 9.528 -9.584 -2.394 1.00 91.62 192 ARG A N 1
ATOM 1502 C CA . ARG A 1 192 ? 9.545 -11.021 -2.113 1.00 91.62 192 ARG A CA 1
ATOM 1503 C C . ARG A 1 192 ? 10.959 -11.598 -2.125 1.00 91.62 192 ARG A C 1
ATOM 1505 O O . ARG A 1 192 ? 11.184 -12.504 -1.327 1.00 91.62 192 ARG A O 1
ATOM 1512 N N . SER A 1 193 ? 11.891 -11.122 -2.956 1.00 88.81 193 SER A N 1
ATOM 1513 C CA . SER A 1 193 ? 13.262 -11.667 -3.007 1.00 88.81 193 SER A CA 1
ATOM 1514 C C . SER A 1 193 ? 13.979 -11.548 -1.667 1.00 88.81 193 SER A C 1
ATOM 1516 O O . SER A 1 193 ? 14.538 -12.540 -1.199 1.00 88.81 193 SER A O 1
ATOM 1518 N N . ASP A 1 194 ? 13.841 -10.407 -0.991 1.00 86.25 194 ASP A N 1
ATOM 1519 C CA . ASP A 1 194 ? 14.434 -10.143 0.331 1.00 86.25 194 ASP A CA 1
ATOM 1520 C C . ASP A 1 194 ? 13.928 -11.100 1.424 1.00 86.25 194 ASP A C 1
ATOM 1522 O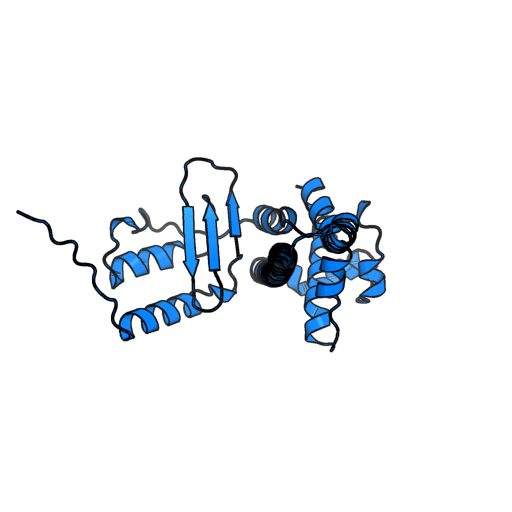 O . ASP A 1 194 ? 14.575 -11.298 2.449 1.00 86.25 194 ASP A O 1
ATOM 1526 N N . ARG A 1 195 ? 12.761 -11.733 1.232 1.00 80.12 195 ARG A N 1
ATOM 1527 C CA . ARG A 1 195 ? 12.243 -12.744 2.170 1.00 80.12 195 ARG A CA 1
ATOM 1528 C C . ARG A 1 195 ? 12.956 -14.090 2.020 1.00 80.12 195 ARG A C 1
ATOM 1530 O O . ARG A 1 195 ? 13.026 -14.855 2.981 1.00 80.12 195 ARG A O 1
ATOM 1537 N N . TRP A 1 196 ? 13.408 -14.413 0.811 1.00 75.25 196 TRP A N 1
ATOM 1538 C CA . TRP A 1 196 ? 13.980 -15.721 0.470 1.00 75.25 196 TRP A CA 1
ATOM 1539 C C . TRP A 1 196 ? 15.506 -15.719 0.452 1.00 75.25 196 TRP A C 1
ATOM 1541 O O . TRP A 1 196 ? 16.120 -16.777 0.600 1.00 75.25 196 TRP A O 1
ATOM 1551 N N . CYS A 1 197 ? 16.103 -14.545 0.294 1.00 71.12 197 CYS A N 1
ATOM 1552 C CA . CYS A 1 197 ? 17.536 -14.332 0.226 1.00 71.12 197 CYS A CA 1
ATOM 1553 C C . CYS A 1 197 ? 17.978 -13.443 1.395 1.00 71.12 197 CYS A C 1
ATOM 1555 O O . CYS A 1 197 ? 17.252 -12.548 1.806 1.00 71.12 197 CYS A O 1
ATOM 1557 N N . GLU A 1 198 ? 19.193 -13.639 1.913 1.00 74.94 198 GLU A N 1
ATOM 1558 C CA . GLU A 1 198 ? 19.828 -12.676 2.831 1.00 74.94 198 GLU A CA 1
ATOM 1559 C C . GLU A 1 198 ? 20.325 -11.439 2.045 1.00 74.94 198 GLU A C 1
ATOM 1561 O O . GLU A 1 198 ? 21.512 -11.109 2.060 1.00 74.94 198 GLU A O 1
ATOM 1566 N N . CYS A 1 199 ? 19.431 -10.791 1.293 1.00 83.06 199 CYS A N 1
ATOM 1567 C CA . CYS A 1 199 ? 19.674 -9.563 0.536 1.00 83.06 199 CYS A CA 1
ATOM 1568 C C . CYS A 1 199 ? 18.758 -8.422 1.018 1.00 83.06 199 CYS A C 1
ATOM 1570 O O . CYS A 1 199 ? 17.858 -8.627 1.828 1.00 83.06 199 CYS A O 1
ATOM 1572 N N . ASP A 1 200 ? 19.052 -7.203 0.563 1.00 89.31 200 ASP A N 1
ATOM 1573 C CA . ASP A 1 200 ? 18.256 -5.996 0.829 1.00 89.31 200 ASP A CA 1
ATOM 1574 C C . ASP A 1 200 ? 17.989 -5.267 -0.496 1.00 89.31 200 ASP A C 1
ATOM 1576 O O . ASP A 1 200 ? 18.331 -4.094 -0.671 1.00 89.31 200 ASP A O 1
ATOM 1580 N N . ASP A 1 201 ? 17.464 -5.994 -1.485 1.00 92.50 201 ASP A N 1
ATOM 1581 C CA . ASP A 1 201 ? 17.172 -5.457 -2.812 1.00 92.50 201 ASP A CA 1
ATOM 1582 C C . ASP A 1 201 ? 16.078 -4.394 -2.749 1.00 92.50 201 ASP A C 1
ATOM 1584 O O . ASP A 1 201 ? 16.175 -3.373 -3.438 1.00 92.50 201 ASP A O 1
ATOM 1588 N N . PHE A 1 202 ? 15.080 -4.573 -1.881 1.00 94.25 202 PHE A N 1
ATOM 1589 C CA . PHE A 1 202 ? 14.040 -3.576 -1.664 1.00 94.25 202 PHE A CA 1
ATOM 1590 C C . PHE A 1 202 ? 14.629 -2.298 -1.069 1.00 94.25 202 PHE A C 1
ATOM 1592 O O . PHE A 1 202 ? 14.363 -1.203 -1.565 1.00 94.25 202 PHE A O 1
ATOM 1599 N N . GLY A 1 203 ? 15.485 -2.419 -0.048 1.00 91.56 203 GLY A N 1
ATOM 1600 C CA . GLY A 1 203 ? 16.212 -1.282 0.515 1.00 91.56 203 GLY A CA 1
ATOM 1601 C C . GLY A 1 203 ? 17.072 -0.566 -0.509 1.00 91.56 203 GLY A C 1
ATOM 1602 O O . GLY A 1 203 ? 16.958 0.651 -0.660 1.00 91.56 203 GLY A O 1
ATOM 1603 N N . ARG A 1 204 ? 17.857 -1.326 -1.276 1.00 91.19 204 ARG A N 1
ATOM 1604 C CA . ARG A 1 204 ? 18.687 -0.808 -2.366 1.00 91.19 204 ARG A CA 1
ATOM 1605 C C . ARG A 1 204 ? 17.859 -0.010 -3.374 1.00 91.19 204 ARG A C 1
ATOM 1607 O O . ARG A 1 204 ? 18.296 1.067 -3.769 1.00 91.19 204 ARG A O 1
ATOM 1614 N N . CYS A 1 205 ? 16.670 -0.491 -3.743 1.00 94.12 205 CYS A N 1
ATOM 1615 C CA . CYS A 1 205 ? 15.768 0.180 -4.686 1.00 94.12 205 CYS A CA 1
ATOM 1616 C C . CYS A 1 205 ? 15.097 1.445 -4.124 1.00 94.12 205 CYS A C 1
ATOM 1618 O O . CYS A 1 205 ? 14.763 2.354 -4.891 1.00 94.12 205 CYS A O 1
ATOM 1620 N N . VAL A 1 206 ? 14.904 1.534 -2.803 1.00 92.06 206 VAL A N 1
ATOM 1621 C CA . VAL A 1 206 ? 14.510 2.789 -2.141 1.00 92.06 206 VAL A CA 1
ATOM 1622 C C . VAL A 1 206 ? 15.676 3.780 -2.177 1.00 92.06 206 VAL A C 1
ATOM 1624 O O . VAL A 1 206 ? 15.503 4.923 -2.588 1.00 92.06 206 VAL A O 1
ATOM 1627 N N . GLU A 1 207 ? 16.870 3.349 -1.771 1.00 87.50 207 GLU A N 1
ATOM 1628 C CA . GLU A 1 207 ? 18.035 4.222 -1.577 1.00 87.50 207 GLU A CA 1
ATOM 1629 C C . GLU A 1 207 ? 18.636 4.749 -2.884 1.00 87.50 207 GLU A C 1
ATOM 1631 O O . GLU A 1 207 ? 19.102 5.885 -2.940 1.00 87.50 207 GLU A O 1
ATOM 1636 N N . ASN A 1 208 ? 18.624 3.958 -3.957 1.00 89.31 208 ASN A N 1
ATOM 1637 C CA . ASN A 1 208 ? 19.144 4.388 -5.257 1.00 89.31 208 ASN A CA 1
ATOM 1638 C C . ASN A 1 208 ? 18.100 5.132 -6.116 1.00 89.31 208 ASN A C 1
ATOM 1640 O O . ASN A 1 208 ? 18.414 5.546 -7.231 1.00 89.31 208 ASN A O 1
ATOM 1644 N N . GLY A 1 209 ? 16.871 5.303 -5.616 1.00 91.19 209 GLY A N 1
ATOM 1645 C CA . GLY A 1 209 ? 15.785 5.994 -6.307 1.00 91.19 209 GLY A CA 1
ATOM 1646 C C . GLY A 1 209 ? 15.058 5.182 -7.386 1.00 91.19 209 GLY A C 1
ATOM 1647 O O . GLY A 1 209 ? 14.214 5.761 -8.075 1.00 91.19 209 GLY A O 1
ATOM 1648 N N . THR A 1 210 ? 15.319 3.877 -7.536 1.00 95.06 210 THR A N 1
ATOM 1649 C CA . THR A 1 210 ? 14.576 2.999 -8.463 1.00 95.06 210 THR A CA 1
ATOM 1650 C C . THR A 1 210 ? 13.076 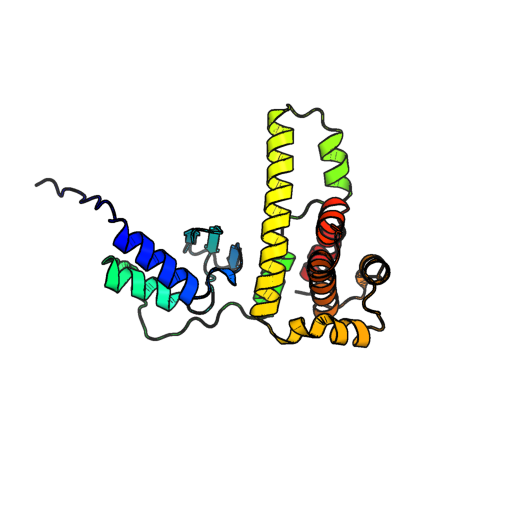3.075 -8.196 1.00 95.06 210 THR A C 1
ATOM 1652 O O . THR A 1 210 ? 12.296 3.343 -9.111 1.00 95.06 210 THR A O 1
ATOM 1655 N N . PHE A 1 211 ? 12.648 2.936 -6.938 1.00 96.12 211 PHE A N 1
ATOM 1656 C CA . PHE A 1 211 ? 11.221 3.013 -6.627 1.00 96.12 211 PHE A CA 1
ATOM 1657 C C . PHE A 1 211 ? 10.645 4.418 -6.788 1.00 96.12 211 PHE A C 1
ATOM 1659 O O . PHE A 1 211 ? 9.502 4.533 -7.209 1.00 96.12 211 PHE A O 1
ATOM 1666 N N . ALA A 1 212 ? 11.418 5.486 -6.570 1.00 94.62 212 ALA A N 1
ATOM 1667 C CA . ALA A 1 212 ? 10.952 6.843 -6.867 1.00 94.62 212 ALA A CA 1
ATOM 1668 C C . ALA A 1 212 ? 10.682 7.052 -8.372 1.00 94.62 212 ALA A C 1
ATOM 1670 O O . ALA A 1 212 ? 9.745 7.760 -8.752 1.00 94.62 212 ALA A O 1
ATOM 1671 N N . LEU A 1 213 ? 11.476 6.420 -9.245 1.00 95.12 213 LEU A N 1
ATOM 1672 C CA . LEU A 1 213 ? 11.225 6.409 -10.688 1.00 95.12 213 LEU A CA 1
ATOM 1673 C C . LEU A 1 213 ? 9.958 5.612 -11.029 1.00 95.12 213 LEU A C 1
ATOM 1675 O O . LEU A 1 213 ? 9.160 6.043 -11.861 1.00 95.12 213 LEU A O 1
ATOM 1679 N N . TRP A 1 214 ? 9.757 4.466 -10.386 1.00 96.94 214 TRP A N 1
ATOM 1680 C CA . TRP A 1 214 ? 8.625 3.584 -10.661 1.00 96.94 214 TRP A CA 1
ATOM 1681 C C . TRP A 1 214 ? 7.299 4.133 -10.126 1.00 96.94 214 TRP A C 1
ATOM 1683 O O . TRP A 1 214 ? 6.300 4.101 -10.839 1.00 96.94 214 TRP A O 1
ATOM 1693 N N . THR A 1 215 ? 7.275 4.722 -8.928 1.00 95.75 215 THR A N 1
ATOM 1694 C CA . THR A 1 215 ? 6.081 5.410 -8.408 1.00 95.75 215 THR A CA 1
ATOM 1695 C C . THR A 1 215 ? 5.741 6.632 -9.253 1.00 95.75 215 THR A C 1
ATOM 1697 O O . THR A 1 215 ? 4.573 6.883 -9.540 1.00 95.75 215 THR A O 1
ATOM 1700 N N . LYS A 1 216 ? 6.749 7.353 -9.767 1.00 95.06 216 LYS A N 1
ATOM 1701 C CA . LYS A 1 216 ? 6.523 8.394 -10.776 1.00 95.06 216 LYS A CA 1
ATOM 1702 C C . LYS A 1 216 ? 5.863 7.825 -12.034 1.00 95.06 216 LYS A C 1
ATOM 1704 O O . LYS A 1 216 ? 4.908 8.433 -12.503 1.00 95.06 216 LYS A O 1
ATOM 1709 N N . ARG A 1 217 ? 6.328 6.682 -12.548 1.00 96.25 217 ARG A N 1
ATOM 1710 C CA . ARG A 1 217 ? 5.704 6.026 -13.704 1.00 96.25 217 ARG A CA 1
ATOM 1711 C C . ARG A 1 217 ? 4.252 5.633 -13.423 1.00 96.25 217 ARG A C 1
ATOM 1713 O O . ARG A 1 217 ? 3.406 5.898 -14.267 1.00 96.25 217 ARG A O 1
ATOM 1720 N N . LEU A 1 218 ? 3.948 5.077 -12.247 1.00 95.94 218 LEU A N 1
ATOM 1721 C CA . LEU A 1 218 ? 2.564 4.786 -11.849 1.00 95.94 218 LEU A CA 1
ATOM 1722 C C . LEU A 1 218 ? 1.693 6.045 -11.873 1.00 95.94 218 LEU A C 1
ATOM 1724 O O . LEU A 1 218 ? 0.617 6.020 -12.453 1.00 95.94 218 LEU A O 1
ATOM 1728 N N . ARG A 1 219 ? 2.179 7.176 -11.344 1.00 94.62 219 ARG A N 1
ATOM 1729 C CA . ARG A 1 219 ? 1.438 8.453 -11.402 1.00 94.62 219 ARG A CA 1
ATOM 1730 C C . ARG A 1 219 ? 1.185 8.968 -12.818 1.00 94.62 219 ARG A C 1
ATOM 1732 O O . ARG A 1 219 ? 0.282 9.764 -13.002 1.00 94.62 219 ARG A O 1
ATOM 1739 N N . GLU A 1 220 ? 2.007 8.593 -13.795 1.00 95.81 220 GLU A N 1
ATOM 1740 C CA . GLU A 1 220 ? 1.809 8.982 -15.200 1.00 95.81 220 GLU A CA 1
ATOM 1741 C C . GLU A 1 220 ? 0.763 8.108 -15.914 1.00 95.81 220 GLU A C 1
ATOM 1743 O O . GLU A 1 220 ? 0.314 8.472 -17.002 1.00 95.81 220 GLU A O 1
ATOM 1748 N N . LEU A 1 221 ? 0.424 6.949 -15.341 1.00 94.88 221 LEU A N 1
ATOM 1749 C CA . LEU A 1 221 ? -0.528 5.976 -15.883 1.00 94.88 221 LEU A CA 1
ATOM 1750 C C . LEU A 1 221 ? -1.946 6.129 -15.309 1.00 94.88 221 LEU A C 1
ATOM 1752 O O . LEU A 1 221 ? -2.896 5.681 -15.950 1.00 94.88 221 LEU A O 1
ATOM 1756 N N . LEU A 1 222 ? -2.067 6.746 -14.128 1.00 90.69 222 LEU A N 1
ATOM 1757 C CA . LEU A 1 222 ? -3.319 7.040 -13.419 1.00 90.69 222 LEU A CA 1
ATOM 1758 C C . LEU A 1 222 ? -3.886 8.408 -13.828 1.00 90.69 222 LEU A C 1
ATOM 1760 O O . LEU A 1 222 ? -5.122 8.497 -14.006 1.00 90.69 222 LEU A O 1
#